Protein AF-A0AAN6XCS0-F1 (afdb_monomer_lite)

Organism: NCBI:txid2587418

Structure (mmCIF, N/CA/C/O backbone):
data_AF-A0AAN6XCS0-F1
#
_entry.id   AF-A0AAN6XCS0-F1
#
loop_
_atom_site.group_PDB
_atom_site.id
_atom_site.type_symbol
_atom_site.label_atom_id
_atom_site.label_alt_id
_atom_site.label_comp_id
_atom_site.label_asym_id
_atom_site.label_entity_id
_atom_site.label_seq_id
_atom_site.pdbx_PDB_ins_code
_atom_site.Cartn_x
_atom_site.Cartn_y
_atom_site.Cartn_z
_atom_site.occupancy
_atom_site.B_iso_or_equiv
_atom_site.auth_seq_id
_atom_site.auth_comp_id
_atom_site.auth_asym_id
_atom_site.auth_atom_id
_atom_site.pdbx_PDB_model_num
ATOM 1 N N . MET A 1 1 ? -16.161 57.748 48.009 1.00 38.81 1 MET A N 1
ATOM 2 C CA . MET A 1 1 ? -17.122 58.370 47.073 1.00 38.81 1 MET A CA 1
ATOM 3 C C . MET A 1 1 ? -16.371 58.776 45.811 1.00 38.81 1 MET A C 1
ATOM 5 O O . MET A 1 1 ? -15.297 59.343 45.944 1.00 38.81 1 MET A O 1
ATOM 9 N N . ASN A 1 2 ? -16.972 58.484 44.649 1.00 34.84 2 ASN A N 1
ATOM 10 C CA . ASN A 1 2 ? -16.526 58.698 43.257 1.00 34.84 2 ASN A CA 1
ATOM 11 C C . ASN A 1 2 ? -15.440 57.764 42.662 1.00 34.84 2 ASN A C 1
ATOM 13 O O . ASN A 1 2 ? -14.602 57.262 43.402 1.00 34.84 2 ASN A O 1
ATOM 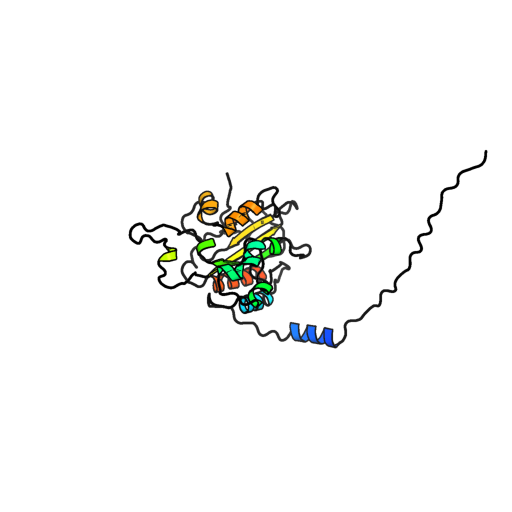17 N N . PRO A 1 3 ? -15.544 57.424 41.353 1.00 54.81 3 PRO A N 1
ATOM 18 C CA . PRO A 1 3 ? -15.859 56.048 40.959 1.00 54.81 3 PRO A CA 1
ATOM 19 C C . PRO A 1 3 ? -14.997 55.478 39.809 1.00 54.81 3 PRO A C 1
ATOM 21 O O . PRO A 1 3 ? -14.157 56.143 39.213 1.00 54.81 3 PRO A O 1
ATOM 24 N N . ASN A 1 4 ? -15.276 54.206 39.511 1.00 47.12 4 ASN A N 1
ATOM 25 C CA . ASN A 1 4 ? -14.825 53.398 38.378 1.00 47.12 4 ASN A CA 1
ATOM 26 C C . ASN A 1 4 ? -14.819 54.112 37.013 1.00 47.12 4 ASN A C 1
ATOM 28 O O . ASN A 1 4 ? -15.828 54.689 36.610 1.00 47.12 4 ASN A O 1
ATOM 32 N N . ILE A 1 5 ? -13.752 53.892 36.238 1.00 48.12 5 ILE A N 1
ATOM 33 C CA . ILE A 1 5 ? -13.739 54.031 34.774 1.00 48.12 5 ILE A CA 1
ATOM 34 C C . ILE A 1 5 ? -13.092 52.769 34.177 1.00 48.12 5 ILE A C 1
ATOM 36 O O . ILE A 1 5 ? -11.880 52.600 34.309 1.00 48.12 5 ILE A O 1
ATOM 40 N N . PRO A 1 6 ? -13.840 51.883 33.497 1.00 49.03 6 PRO A N 1
ATOM 41 C CA . PRO A 1 6 ? -13.260 50.904 32.588 1.00 49.03 6 PRO A CA 1
ATOM 42 C C . PRO A 1 6 ? -13.171 51.492 31.174 1.00 49.03 6 PRO A C 1
ATOM 44 O O . PRO A 1 6 ? -14.144 52.034 30.645 1.00 49.03 6 PRO A O 1
ATOM 47 N N . SER A 1 7 ? -12.000 51.366 30.549 1.00 50.22 7 SER A N 1
ATOM 48 C CA . SER A 1 7 ? -11.766 51.775 29.166 1.00 50.22 7 SER A CA 1
ATOM 49 C C . SER A 1 7 ? -12.498 50.850 28.186 1.00 50.22 7 SER A C 1
ATOM 51 O O . SER A 1 7 ? -12.281 49.640 28.132 1.00 50.22 7 SER A O 1
ATOM 53 N N . PHE A 1 8 ? -13.382 51.435 27.380 1.00 45.06 8 PHE A N 1
ATOM 54 C CA . PHE A 1 8 ? -13.994 50.775 26.232 1.00 45.06 8 PHE A CA 1
ATOM 55 C C . PHE A 1 8 ? -13.014 50.800 25.051 1.00 45.06 8 PHE A C 1
ATOM 57 O O . PHE A 1 8 ? -12.773 51.846 24.452 1.00 45.06 8 PHE A O 1
ATOM 64 N N . PHE A 1 9 ? -12.473 49.640 24.680 1.00 46.12 9 PHE A N 1
ATOM 65 C CA . PHE A 1 9 ? -11.840 49.446 23.375 1.00 46.12 9 PHE A CA 1
ATOM 66 C C . PHE A 1 9 ? -12.925 49.373 22.290 1.00 46.12 9 PHE A C 1
ATOM 68 O O . PHE A 1 9 ? -13.708 48.423 22.238 1.00 46.12 9 PHE A O 1
ATOM 75 N N . SER A 1 10 ? -12.962 50.355 21.387 1.00 43.75 10 SER A N 1
ATOM 76 C CA . SER A 1 10 ? -13.795 50.307 20.184 1.00 43.75 10 SER A CA 1
ATOM 77 C C . SER A 1 10 ? -13.146 49.402 19.126 1.00 43.75 10 SER A C 1
ATOM 79 O O . SER A 1 10 ? -12.267 49.835 18.379 1.00 43.75 10 SER A O 1
ATOM 81 N N . GLN A 1 11 ? -13.575 48.143 19.023 1.00 45.66 11 GLN A N 1
ATOM 82 C CA . GLN A 1 11 ? -13.297 47.326 17.837 1.00 45.66 11 GLN A CA 1
ATOM 83 C C . GLN A 1 11 ? -14.375 47.584 16.782 1.00 45.66 11 GLN A C 1
ATOM 85 O O . GLN A 1 11 ? -15.511 47.123 16.885 1.00 45.66 11 GLN A O 1
ATOM 90 N N . THR A 1 12 ? -14.016 48.338 15.745 1.00 47.84 12 THR A N 1
ATOM 91 C CA . THR A 1 12 ? -14.849 48.508 14.554 1.00 47.84 12 THR A CA 1
ATOM 92 C C . THR A 1 12 ? -14.726 47.267 13.667 1.00 47.84 12 THR A C 1
ATOM 94 O O . THR A 1 12 ? -13.743 47.059 12.960 1.00 47.84 12 THR A O 1
ATOM 97 N N . TRP A 1 13 ? -15.750 46.416 13.691 1.00 43.19 13 TRP A N 1
ATOM 98 C CA . TRP A 1 13 ? -15.888 45.296 12.762 1.00 43.19 13 TRP A CA 1
ATOM 99 C C . TRP A 1 13 ? -16.266 45.817 11.369 1.00 43.19 13 TRP A C 1
ATOM 101 O O . TRP A 1 13 ? -17.437 46.073 11.083 1.00 43.19 13 TRP A O 1
ATOM 111 N N . ARG A 1 14 ? -15.289 45.958 10.465 1.00 44.00 14 ARG A N 1
ATOM 112 C CA . ARG A 1 14 ? -15.575 46.123 9.031 1.00 44.00 14 ARG A CA 1
ATOM 113 C C . ARG A 1 14 ? -16.053 44.785 8.462 1.00 44.00 14 ARG A C 1
ATOM 115 O O . ARG A 1 14 ? -15.256 43.885 8.217 1.00 44.00 14 ARG A O 1
ATOM 122 N N . LYS A 1 15 ? -17.363 44.656 8.235 1.00 49.50 15 LYS A N 1
ATOM 123 C CA . LYS A 1 15 ? -17.951 43.564 7.445 1.00 49.50 15 LYS A CA 1
ATOM 124 C C . LYS A 1 15 ? -17.503 43.708 5.987 1.00 49.50 15 LYS A C 1
ATOM 126 O O . LYS A 1 15 ? -17.975 44.591 5.277 1.00 49.50 15 LYS A O 1
ATOM 131 N N . THR A 1 16 ? -16.606 42.843 5.525 1.00 46.84 16 THR A N 1
ATOM 132 C CA . THR A 1 16 ? -16.329 42.676 4.093 1.00 46.84 16 THR A CA 1
ATOM 133 C C . THR A 1 16 ? -17.525 41.988 3.421 1.00 46.84 16 THR A C 1
ATOM 135 O O . THR A 1 16 ? -17.966 40.935 3.891 1.00 46.84 16 THR A O 1
ATOM 138 N N . PRO A 1 17 ? -18.080 42.537 2.326 1.00 51.19 17 PRO A N 1
ATOM 139 C CA . PRO A 1 17 ? -19.187 41.903 1.624 1.00 51.19 17 PRO A CA 1
ATOM 140 C C . PRO A 1 17 ? -18.692 40.632 0.923 1.00 51.19 17 PRO A C 1
ATOM 142 O O . PRO A 1 17 ? -17.833 40.681 0.040 1.00 51.19 17 PRO A O 1
ATOM 145 N N . ARG A 1 18 ? -19.241 39.474 1.312 1.00 46.56 18 ARG A N 1
ATOM 146 C CA . ARG A 1 18 ? -19.032 38.206 0.601 1.00 46.56 18 ARG A CA 1
ATOM 147 C C . ARG A 1 18 ? -19.687 38.310 -0.778 1.00 46.56 18 ARG A C 1
ATOM 149 O O . ARG A 1 18 ? -20.905 38.207 -0.900 1.00 46.56 18 ARG A O 1
ATOM 156 N N . LYS A 1 19 ? -18.882 38.516 -1.822 1.00 51.31 19 LYS A N 1
ATOM 157 C CA . LYS A 1 19 ? -19.330 38.371 -3.212 1.00 51.31 19 LYS A CA 1
ATOM 158 C C . LYS A 1 19 ? -19.663 36.897 -3.460 1.00 51.31 19 LYS A C 1
ATOM 160 O O . LYS A 1 19 ? -18.766 36.062 -3.535 1.00 51.31 19 LYS A O 1
ATOM 165 N N . ASN A 1 20 ? -20.953 36.589 -3.587 1.00 51.97 20 ASN A N 1
ATOM 166 C CA . ASN A 1 20 ? -21.445 35.307 -4.089 1.00 51.97 20 ASN A CA 1
ATOM 167 C C . ASN A 1 20 ? -21.075 35.174 -5.574 1.00 51.97 20 ASN A C 1
ATOM 169 O O . ASN A 1 20 ? -21.863 35.509 -6.457 1.00 51.97 20 ASN A O 1
ATOM 173 N N . LEU A 1 21 ? -19.857 34.712 -5.855 1.00 56.53 21 LEU A N 1
ATOM 174 C CA . LEU A 1 21 ? -19.437 34.352 -7.205 1.00 56.53 21 LEU A CA 1
ATOM 175 C C . LEU A 1 21 ? -20.095 33.019 -7.568 1.00 56.53 21 LEU A C 1
ATOM 177 O O . LEU A 1 21 ? -19.647 31.952 -7.147 1.00 56.53 21 LEU A O 1
ATOM 181 N N . ARG A 1 22 ? -21.188 33.083 -8.336 1.00 59.88 22 ARG A N 1
ATOM 182 C CA . ARG A 1 22 ? -21.724 31.896 -9.006 1.00 59.88 22 ARG A CA 1
ATOM 183 C C . ARG A 1 22 ? -20.653 31.389 -9.985 1.00 59.88 22 ARG A C 1
ATOM 185 O O . ARG A 1 22 ? -20.113 32.204 -10.736 1.00 59.88 22 ARG A O 1
ATOM 192 N N . PRO A 1 23 ? -20.311 30.090 -9.976 1.00 65.12 23 PRO A N 1
ATOM 193 C CA . PRO A 1 23 ? -19.351 29.546 -10.926 1.00 65.12 23 PRO A CA 1
ATOM 194 C C . PRO A 1 23 ? -19.853 29.787 -12.352 1.00 65.12 23 PRO A C 1
ATOM 196 O O . PRO A 1 23 ? -21.043 29.642 -12.630 1.00 65.12 23 PRO A O 1
ATOM 199 N N . SER A 1 24 ? -18.949 30.190 -13.245 1.00 82.56 24 SER A N 1
ATOM 200 C CA . SER A 1 24 ? -19.294 30.452 -14.640 1.00 82.56 24 SER A CA 1
ATOM 201 C C . SER A 1 24 ? -19.823 29.184 -15.321 1.00 82.56 24 SER A C 1
ATOM 203 O O . SER A 1 24 ? -19.451 28.062 -14.965 1.00 82.56 24 SER A O 1
ATOM 205 N N . TRP A 1 25 ? -20.666 29.359 -16.339 1.00 68.81 25 TRP A N 1
ATOM 206 C CA . TRP A 1 25 ? -21.175 28.258 -17.163 1.00 68.81 25 TRP A CA 1
ATOM 207 C C . TRP A 1 25 ? -20.055 27.407 -17.780 1.00 68.81 25 TRP A C 1
ATOM 209 O O . TRP A 1 25 ? -20.192 26.192 -17.857 1.00 68.81 25 TRP A O 1
ATOM 219 N N . LEU A 1 26 ? -18.911 28.015 -18.111 1.00 62.06 26 LEU A N 1
ATOM 220 C CA . LEU A 1 26 ? -17.694 27.316 -18.545 1.00 62.06 26 LEU A CA 1
ATOM 221 C C . LEU A 1 26 ? -17.134 26.379 -17.465 1.00 62.06 26 LEU A C 1
ATOM 223 O O . LEU A 1 26 ? -16.734 25.260 -17.772 1.00 62.06 26 LEU A O 1
ATOM 227 N N . THR A 1 27 ? -17.152 26.781 -16.193 1.00 70.50 27 THR A N 1
ATOM 228 C CA . THR A 1 27 ? -16.738 25.920 -15.072 1.00 70.50 27 THR A CA 1
ATOM 229 C C . THR A 1 27 ? -17.709 24.757 -14.863 1.00 70.50 27 THR A C 1
ATOM 231 O O . THR A 1 27 ? -17.279 23.647 -14.546 1.00 70.50 27 THR A O 1
ATOM 234 N N . ILE A 1 28 ? -19.010 24.986 -15.063 1.00 68.00 28 ILE A N 1
ATOM 235 C CA . ILE A 1 28 ? -20.041 23.943 -14.964 1.00 68.00 28 ILE A CA 1
ATOM 236 C C . ILE A 1 28 ? -19.908 22.946 -16.123 1.00 68.00 28 ILE A C 1
ATOM 238 O O . ILE A 1 28 ? -19.852 21.743 -15.880 1.00 68.00 28 ILE A O 1
ATOM 242 N N . LEU A 1 29 ? -19.767 23.429 -17.360 1.00 56.50 29 LEU A N 1
ATOM 243 C CA . LEU A 1 29 ? -19.579 22.591 -18.546 1.00 56.50 29 LEU A CA 1
ATOM 244 C C . LEU A 1 29 ? -18.265 21.808 -18.492 1.00 56.50 29 LEU A C 1
ATOM 246 O O . LEU A 1 29 ? -18.281 20.605 -18.727 1.00 56.50 29 LEU A O 1
ATOM 250 N N . ASN A 1 30 ? -17.158 22.424 -18.066 1.00 56.97 30 ASN A N 1
ATOM 251 C CA . ASN A 1 30 ? -15.903 21.702 -17.842 1.00 56.97 30 ASN A CA 1
ATOM 252 C C . ASN A 1 30 ? -16.047 20.624 -16.764 1.00 56.97 30 ASN A C 1
ATOM 254 O O . ASN A 1 30 ? -15.421 19.575 -16.875 1.00 56.97 30 ASN A O 1
ATOM 258 N N . ARG A 1 31 ? -16.880 20.828 -15.737 1.00 57.75 31 ARG A N 1
ATOM 259 C CA . ARG A 1 31 ? -17.201 19.775 -14.761 1.00 57.75 31 ARG A CA 1
ATOM 260 C C . ARG A 1 31 ? -18.012 18.642 -15.384 1.00 57.75 31 ARG A C 1
ATOM 262 O O . ARG A 1 31 ? -17.702 17.487 -15.125 1.00 57.75 31 ARG A O 1
ATOM 269 N N . ILE A 1 32 ? -19.020 18.961 -16.194 1.00 55.94 32 ILE A N 1
ATOM 270 C CA . ILE A 1 32 ? -19.906 17.974 -16.828 1.00 55.94 32 ILE A CA 1
ATOM 271 C C . ILE A 1 32 ? -19.141 17.143 -17.866 1.00 55.94 32 ILE A C 1
ATOM 273 O O . ILE A 1 32 ? -19.201 15.918 -17.829 1.00 55.94 32 ILE A O 1
ATOM 277 N N . VAL A 1 33 ? -18.349 17.781 -18.730 1.00 53.69 33 VAL A N 1
ATOM 278 C CA . VAL A 1 33 ? -17.529 17.096 -19.742 1.00 53.69 33 VAL A CA 1
ATOM 279 C C . VAL A 1 33 ? -16.439 16.243 -19.081 1.00 53.69 33 VAL A C 1
ATOM 281 O O . VAL A 1 33 ? -16.270 15.081 -19.446 1.00 53.69 33 VAL A O 1
ATOM 284 N N . ASN A 1 34 ? -15.779 16.745 -18.026 1.00 53.19 34 ASN A N 1
ATOM 285 C CA . ASN A 1 34 ? -14.823 15.945 -17.246 1.00 53.19 34 ASN A CA 1
ATOM 286 C C . ASN A 1 34 ? -15.466 14.801 -16.448 1.00 53.19 34 ASN A C 1
ATOM 288 O O . ASN A 1 34 ? -14.737 13.906 -16.013 1.00 53.19 34 ASN A O 1
ATOM 292 N N . ASN A 1 35 ? -16.780 14.834 -16.219 1.00 52.66 35 ASN A N 1
ATOM 293 C CA . ASN A 1 35 ? -17.499 13.777 -15.513 1.00 52.66 35 ASN A CA 1
ATOM 294 C C . ASN A 1 35 ? -18.088 12.726 -16.468 1.00 52.66 35 ASN A C 1
ATOM 296 O O . ASN A 1 35 ? -18.169 11.570 -16.069 1.00 52.66 35 ASN A O 1
ATOM 300 N N . ASN A 1 36 ? -18.435 13.090 -17.711 1.00 44.06 36 ASN A N 1
ATOM 301 C CA . ASN A 1 36 ? -19.196 12.218 -18.620 1.00 44.06 36 ASN A CA 1
ATOM 302 C C . ASN A 1 36 ? -18.414 11.678 -19.834 1.00 44.06 36 ASN A C 1
ATOM 304 O O . ASN A 1 36 ? -18.913 10.790 -20.515 1.00 44.06 36 ASN A O 1
ATOM 308 N N . CYS A 1 37 ? -17.199 12.160 -20.116 1.00 42.72 37 CYS A N 1
ATOM 309 C CA . CYS A 1 37 ? -16.360 11.663 -21.221 1.00 42.72 37 CYS A CA 1
ATOM 310 C C . CYS A 1 37 ? -14.940 11.330 -20.750 1.00 42.72 37 CYS A C 1
ATOM 312 O O . CYS A 1 37 ? -13.948 11.767 -21.332 1.00 42.72 37 CYS A O 1
ATOM 314 N N . ARG A 1 38 ? -14.817 10.563 -19.663 1.00 52.44 38 ARG A N 1
ATOM 315 C CA . ARG A 1 38 ? -13.526 9.979 -19.290 1.00 52.44 38 ARG A CA 1
ATOM 316 C C . ARG A 1 38 ? -13.388 8.636 -19.975 1.00 52.44 38 ARG A C 1
ATOM 318 O O . ARG A 1 38 ? -13.989 7.660 -19.542 1.00 52.44 38 ARG A O 1
ATOM 325 N N . LEU A 1 39 ? -12.577 8.609 -21.029 1.00 57.22 39 LEU A N 1
ATOM 326 C CA . LEU A 1 39 ? -11.987 7.378 -21.538 1.00 57.22 39 LEU A CA 1
ATOM 327 C C . LEU A 1 39 ? -11.454 6.589 -20.335 1.00 57.22 39 LEU A C 1
ATOM 329 O O . LEU A 1 39 ? -10.615 7.098 -19.585 1.00 57.22 39 LEU A O 1
ATOM 333 N N . LEU A 1 40 ? -12.001 5.393 -20.105 1.00 68.75 40 LEU A N 1
ATOM 334 C CA . LEU A 1 40 ? -11.439 4.455 -19.142 1.00 68.75 40 LEU A CA 1
ATOM 335 C C . LEU A 1 40 ? -10.015 4.182 -19.613 1.00 68.75 40 LEU A C 1
ATOM 337 O O . LEU A 1 40 ? -9.812 3.581 -20.666 1.00 68.75 40 LEU A O 1
ATOM 341 N N . LEU A 1 41 ? -9.034 4.708 -18.879 1.00 81.69 41 LEU A N 1
ATOM 342 C CA . LEU A 1 41 ? -7.644 4.403 -19.172 1.00 81.69 41 LEU A CA 1
ATOM 343 C C . LEU A 1 41 ? -7.467 2.890 -19.017 1.00 81.69 41 LEU A C 1
ATOM 345 O O . LEU A 1 41 ? -7.953 2.339 -18.023 1.00 81.69 41 LEU A O 1
ATOM 349 N N . PRO A 1 42 ? -6.815 2.216 -19.977 1.00 86.31 42 PRO A N 1
ATOM 350 C CA . PRO A 1 42 ? -6.552 0.794 -19.847 1.00 86.31 42 PRO A CA 1
ATOM 351 C C . PRO A 1 42 ? -5.720 0.545 -18.588 1.00 86.31 42 PRO A C 1
ATOM 353 O O . PRO A 1 42 ? -4.876 1.365 -18.218 1.00 86.31 42 PRO A O 1
ATOM 356 N N . LEU A 1 43 ? -5.974 -0.587 -17.933 1.00 87.88 43 LEU A N 1
ATOM 357 C CA . LEU A 1 43 ? -5.183 -1.046 -16.799 1.00 87.88 43 LEU A CA 1
ATOM 358 C C . LEU A 1 43 ? -3.715 -1.202 -17.240 1.00 87.88 43 LEU A C 1
ATOM 360 O O . LEU A 1 43 ? -3.460 -1.942 -18.191 1.00 87.88 43 LEU A O 1
ATOM 364 N N . PRO A 1 44 ? -2.752 -0.548 -16.571 1.00 87.31 44 PRO A N 1
ATOM 365 C CA . PRO A 1 44 ? -1.334 -0.820 -16.763 1.00 87.31 44 PRO A CA 1
ATOM 366 C C . PRO A 1 44 ? -1.001 -2.300 -16.569 1.00 87.31 44 PRO A C 1
ATOM 368 O O . PRO A 1 44 ? -1.282 -2.861 -15.511 1.00 87.31 44 PRO A O 1
ATOM 371 N N . THR A 1 45 ? -0.389 -2.918 -17.580 1.00 83.12 45 THR A N 1
ATOM 372 C CA . THR A 1 45 ? -0.057 -4.353 -17.573 1.00 83.12 45 THR A CA 1
ATOM 373 C C . THR A 1 45 ? 1.435 -4.655 -17.474 1.00 83.12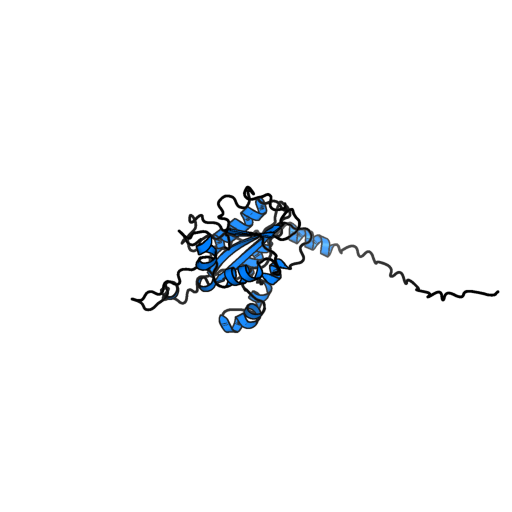 45 THR A C 1
ATOM 375 O O . THR A 1 45 ? 1.804 -5.810 -17.289 1.00 83.12 45 THR A O 1
ATOM 378 N N . THR A 1 46 ? 2.299 -3.644 -17.603 1.00 78.31 46 THR A N 1
ATOM 379 C CA . THR A 1 46 ? 3.758 -3.815 -17.645 1.00 78.31 46 THR A CA 1
ATOM 380 C C . THR A 1 46 ? 4.449 -3.114 -16.472 1.00 78.31 46 THR A C 1
ATOM 382 O O . THR A 1 46 ? 4.097 -1.968 -16.167 1.00 78.31 46 THR A O 1
ATOM 385 N N . PRO A 1 47 ? 5.463 -3.733 -15.835 1.00 67.31 47 PRO A N 1
ATOM 386 C CA . PRO A 1 47 ? 6.245 -3.099 -14.768 1.00 67.31 47 PRO A CA 1
ATOM 387 C C . PRO A 1 47 ? 7.027 -1.863 -15.246 1.00 67.31 47 PRO A C 1
ATOM 389 O O . PRO A 1 47 ? 7.422 -1.035 -14.429 1.00 67.31 47 PRO A O 1
ATOM 392 N N . PHE A 1 48 ? 7.200 -1.693 -16.561 1.00 73.62 48 PHE A N 1
ATOM 393 C CA . PHE A 1 48 ? 7.846 -0.528 -17.172 1.00 73.62 48 PHE A CA 1
ATOM 394 C C . PHE A 1 48 ? 6.879 0.635 -17.447 1.00 73.62 48 PHE A C 1
ATOM 396 O O . PHE A 1 48 ? 7.252 1.612 -18.096 1.00 73.62 48 PHE A O 1
ATOM 403 N N . THR A 1 49 ? 5.628 0.547 -16.981 1.00 82.50 49 THR A N 1
ATOM 404 C CA . THR A 1 49 ? 4.652 1.629 -17.160 1.00 82.50 49 THR A CA 1
ATOM 405 C C . THR A 1 49 ? 5.159 2.913 -16.485 1.00 82.50 49 THR A C 1
ATOM 407 O O . THR A 1 49 ? 5.456 2.889 -15.288 1.00 82.50 49 THR A O 1
ATOM 410 N N . PRO A 1 50 ? 5.191 4.063 -17.189 1.00 84.19 50 PRO A N 1
ATOM 411 C CA . PRO A 1 50 ? 5.569 5.338 -16.583 1.00 84.19 50 PRO A CA 1
ATOM 412 C C . PRO A 1 50 ? 4.669 5.709 -15.397 1.00 84.19 50 PRO A C 1
ATOM 414 O O . PRO A 1 50 ? 3.443 5.558 -15.466 1.00 84.19 50 PRO A O 1
ATOM 417 N N . PHE A 1 51 ? 5.235 6.284 -14.330 1.00 85.88 51 PHE A N 1
ATOM 418 C CA . PHE A 1 51 ? 4.457 6.661 -13.140 1.00 85.88 51 PHE A CA 1
ATOM 419 C C . PHE A 1 51 ? 3.327 7.640 -13.449 1.00 85.88 51 PHE A C 1
ATOM 421 O O . PHE A 1 51 ? 2.280 7.592 -12.805 1.00 85.88 51 PHE A O 1
ATOM 428 N N . SER A 1 52 ? 3.498 8.502 -14.452 1.00 86.69 52 SER A N 1
ATOM 429 C CA . SER A 1 52 ? 2.456 9.425 -14.900 1.00 86.69 52 SER A CA 1
ATOM 430 C C . SER A 1 52 ? 1.201 8.702 -15.398 1.00 86.69 52 SER A C 1
ATOM 432 O O . SER A 1 52 ? 0.090 9.126 -15.071 1.00 86.69 52 SER A O 1
ATOM 434 N N . GLN A 1 53 ? 1.360 7.581 -16.108 1.00 88.56 53 GLN A N 1
ATOM 435 C CA . GLN A 1 53 ? 0.247 6.755 -16.578 1.00 88.56 53 GLN A CA 1
ATOM 436 C C . GLN A 1 53 ? -0.407 5.995 -15.422 1.00 88.56 53 GLN A C 1
ATOM 438 O O . GLN A 1 53 ? -1.633 5.984 -15.315 1.00 88.56 53 GLN A O 1
ATOM 443 N N . ILE A 1 54 ? 0.392 5.444 -14.500 1.00 91.00 54 ILE A N 1
ATOM 444 C CA . ILE A 1 54 ? -0.135 4.774 -13.302 1.00 91.00 54 ILE A CA 1
ATOM 445 C C . ILE A 1 54 ? -0.932 5.771 -12.447 1.00 91.00 54 ILE A C 1
ATOM 447 O O . ILE A 1 54 ? -2.060 5.491 -12.052 1.00 91.00 54 ILE A O 1
ATOM 451 N N . ALA A 1 55 ? -0.403 6.972 -12.202 1.00 91.88 55 ALA A N 1
ATOM 452 C CA . ALA A 1 55 ? -1.106 8.012 -11.454 1.00 91.88 55 ALA A CA 1
ATOM 453 C C . ALA A 1 55 ? -2.366 8.505 -12.177 1.00 91.88 55 ALA A C 1
ATOM 455 O O . ALA A 1 55 ? -3.374 8.803 -11.533 1.00 91.88 55 ALA A O 1
ATOM 456 N N . ALA A 1 56 ? -2.339 8.594 -13.511 1.00 91.31 56 ALA A N 1
ATOM 457 C CA . ALA A 1 56 ? -3.529 8.903 -14.294 1.00 91.31 56 ALA A CA 1
ATOM 458 C C . ALA A 1 56 ? -4.614 7.833 -14.093 1.00 91.31 56 ALA A C 1
ATOM 460 O O . ALA A 1 56 ? -5.760 8.199 -13.827 1.00 91.31 56 ALA A O 1
ATOM 461 N N . PHE A 1 57 ? -4.243 6.549 -14.114 1.00 93.44 57 PHE A N 1
ATOM 462 C CA . PHE A 1 57 ? -5.139 5.434 -13.803 1.00 93.44 57 PHE A CA 1
ATOM 463 C C . PHE A 1 57 ? -5.653 5.486 -12.354 1.00 93.44 57 PHE A C 1
ATOM 465 O O . PHE A 1 57 ? -6.854 5.438 -12.129 1.00 93.44 57 PHE A O 1
ATOM 472 N N . LEU A 1 58 ? -4.802 5.710 -11.347 1.00 93.56 58 LEU A N 1
ATOM 473 C CA . LEU A 1 58 ? -5.253 5.839 -9.949 1.00 93.56 58 LEU A CA 1
ATOM 474 C C . LEU A 1 58 ? -6.313 6.942 -9.769 1.00 93.56 58 LEU A C 1
ATOM 476 O O . LEU A 1 58 ? -7.224 6.815 -8.952 1.00 93.56 58 LEU A O 1
ATOM 480 N N . ARG A 1 59 ? -6.245 8.020 -10.562 1.00 93.44 59 ARG A N 1
ATOM 481 C CA . ARG A 1 59 ? -7.246 9.102 -10.563 1.00 93.44 59 ARG A CA 1
ATOM 482 C C . ARG A 1 59 ? -8.555 8.736 -11.261 1.00 93.44 59 ARG A C 1
ATOM 484 O O . ARG A 1 59 ? -9.503 9.526 -11.149 1.00 93.44 59 ARG A O 1
ATOM 491 N N . THR A 1 60 ? -8.637 7.624 -11.991 1.00 92.62 60 THR A N 1
ATOM 492 C CA . THR A 1 60 ? -9.900 7.097 -12.538 1.00 92.62 60 THR A CA 1
ATOM 493 C C . THR A 1 60 ? -10.632 6.229 -11.520 1.00 92.62 60 THR A C 1
ATOM 495 O O . THR A 1 60 ? -11.859 6.198 -11.558 1.00 92.62 60 THR A O 1
ATOM 498 N N . ILE A 1 61 ? -9.920 5.629 -10.557 1.00 92.94 61 ILE A N 1
ATOM 499 C CA . ILE A 1 61 ? -10.527 4.830 -9.489 1.00 92.94 61 ILE A CA 1
ATOM 500 C C . ILE A 1 61 ? -11.469 5.719 -8.663 1.00 92.94 61 ILE A C 1
ATOM 502 O O . ILE A 1 61 ? -11.096 6.777 -8.138 1.00 92.94 61 ILE A O 1
ATOM 506 N N . ARG A 1 62 ? -12.738 5.311 -8.586 1.00 88.69 62 ARG A N 1
ATOM 507 C CA . ARG A 1 62 ? -13.792 5.996 -7.832 1.00 88.69 62 ARG A CA 1
ATOM 508 C C . ARG A 1 62 ? -14.290 5.070 -6.726 1.00 88.69 62 ARG A C 1
ATOM 510 O O . ARG A 1 62 ? -14.942 4.077 -7.039 1.00 88.69 62 ARG A O 1
ATOM 517 N N . PRO A 1 63 ? -13.982 5.369 -5.456 1.00 87.56 63 PRO A N 1
ATOM 518 C CA . PRO A 1 63 ? -14.482 4.572 -4.351 1.00 87.56 63 PRO A CA 1
ATOM 519 C C . PRO A 1 63 ? -16.001 4.722 -4.235 1.00 87.56 63 PRO A C 1
ATOM 521 O O . PRO A 1 63 ? -16.509 5.843 -4.224 1.00 87.56 63 PRO A O 1
ATOM 524 N N . GLN A 1 64 ? -16.717 3.601 -4.143 1.00 88.00 64 GLN A N 1
ATOM 525 C CA . GLN A 1 64 ? -18.180 3.590 -4.028 1.00 88.00 64 GLN A CA 1
ATOM 526 C C . GLN A 1 64 ? -18.638 3.977 -2.618 1.00 88.00 64 GLN A C 1
ATOM 528 O O . GLN A 1 64 ? -19.602 4.720 -2.460 1.00 88.00 64 GLN A O 1
ATOM 533 N N . ASN A 1 65 ? -17.894 3.554 -1.594 1.00 89.19 65 ASN A N 1
ATOM 534 C CA . ASN A 1 65 ? -18.291 3.709 -0.193 1.00 89.19 65 ASN A CA 1
ATOM 535 C C . ASN A 1 65 ? -17.447 4.751 0.540 1.00 89.19 65 ASN A C 1
ATOM 537 O O . ASN A 1 65 ? -17.056 4.557 1.687 1.00 89.19 65 ASN A O 1
ATOM 541 N N . ASN A 1 66 ? -17.148 5.861 -0.134 1.00 88.69 66 ASN A N 1
ATOM 542 C CA . ASN A 1 66 ? -16.558 7.045 0.484 1.00 88.69 66 ASN A CA 1
ATOM 543 C C . ASN A 1 66 ? -15.130 6.879 1.050 1.00 88.69 66 ASN A C 1
ATOM 545 O O . ASN A 1 66 ? -14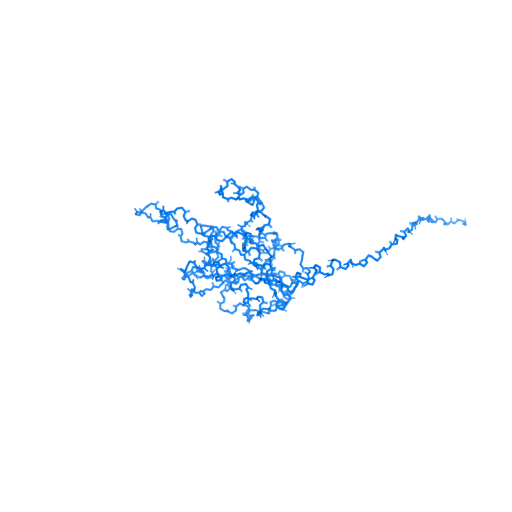.644 7.836 1.638 1.00 88.69 66 ASN A O 1
ATOM 549 N N . ILE A 1 67 ? -14.424 5.762 0.848 1.00 94.69 67 ILE A N 1
ATOM 550 C CA . ILE A 1 67 ? -13.013 5.624 1.259 1.00 94.69 67 ILE A CA 1
ATOM 551 C C . ILE A 1 67 ? -12.102 6.608 0.502 1.00 94.69 67 ILE A C 1
ATOM 553 O O . ILE A 1 67 ? -12.464 7.131 -0.555 1.00 94.69 67 ILE A O 1
ATOM 557 N N . TYR A 1 68 ? -10.897 6.866 1.006 1.00 95.69 68 TYR A N 1
ATOM 558 C CA . TYR A 1 68 ? -9.902 7.679 0.305 1.00 95.69 68 TYR A CA 1
ATOM 559 C C . TYR A 1 68 ? -8.924 6.802 -0.482 1.00 95.69 68 TYR A C 1
ATOM 561 O O . TYR A 1 68 ? -8.149 6.055 0.110 1.00 95.69 68 TYR A O 1
ATOM 569 N N . ILE A 1 69 ? -8.902 6.952 -1.807 1.00 95.38 69 ILE A N 1
ATOM 570 C CA . ILE A 1 69 ? -7.860 6.390 -2.674 1.00 95.38 69 ILE A CA 1
ATOM 571 C C . ILE A 1 69 ? -6.838 7.485 -2.988 1.00 95.38 69 ILE A C 1
ATOM 573 O O . ILE A 1 69 ? -7.189 8.541 -3.520 1.00 95.38 69 ILE A O 1
ATOM 577 N N . HIS A 1 70 ? -5.570 7.248 -2.660 1.00 95.12 70 HIS A N 1
ATOM 578 C CA . HIS A 1 70 ? -4.507 8.204 -2.929 1.00 95.12 70 HIS A CA 1
ATOM 579 C C . HIS A 1 70 ? -4.199 8.273 -4.438 1.00 95.12 70 HIS A C 1
ATOM 581 O O . HIS A 1 70 ? -3.948 7.241 -5.057 1.00 95.12 70 HIS A O 1
ATOM 587 N N . PRO A 1 71 ? -4.182 9.471 -5.056 1.00 94.19 71 PRO A N 1
ATOM 588 C CA . PRO A 1 71 ? -4.034 9.617 -6.507 1.00 94.19 71 PRO A CA 1
ATOM 589 C C . PRO A 1 71 ? -2.573 9.597 -6.994 1.00 94.19 71 PRO A C 1
ATOM 591 O O . PRO A 1 71 ? -2.311 9.943 -8.147 1.00 94.19 71 PRO A O 1
ATOM 594 N N . ARG A 1 72 ? -1.620 9.301 -6.107 1.00 92.62 72 ARG A N 1
ATOM 595 C CA . ARG A 1 72 ? -0.173 9.295 -6.359 1.00 92.62 72 ARG A CA 1
ATOM 596 C C . ARG A 1 72 ? 0.417 7.978 -5.873 1.00 92.62 72 ARG A C 1
ATOM 598 O O . ARG A 1 72 ? -0.120 7.369 -4.951 1.00 92.62 72 ARG A O 1
ATOM 605 N N . LEU A 1 73 ? 1.517 7.556 -6.481 1.00 90.69 73 LEU A N 1
ATOM 606 C CA . LEU A 1 73 ? 2.213 6.338 -6.074 1.00 90.69 73 LEU A CA 1
ATOM 607 C C . LEU A 1 73 ? 3.100 6.627 -4.865 1.00 90.69 73 LEU A C 1
ATOM 609 O O . LEU A 1 73 ? 3.801 7.635 -4.860 1.00 90.69 73 LEU A O 1
ATOM 613 N N . LEU A 1 74 ? 3.141 5.750 -3.867 1.00 87.94 74 LEU A N 1
ATOM 614 C CA . LEU A 1 74 ? 4.08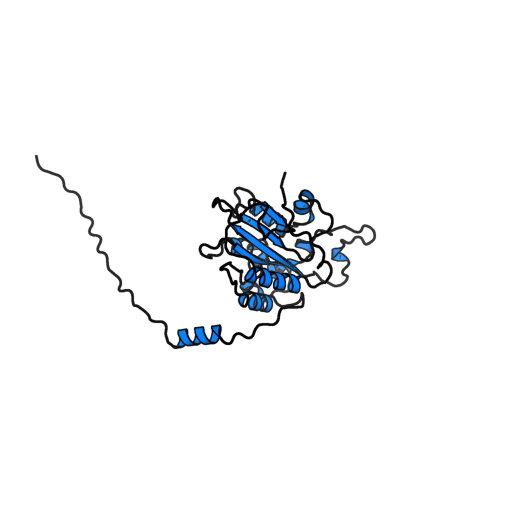7 5.884 -2.758 1.00 87.94 74 LEU A CA 1
ATOM 615 C C . LEU A 1 74 ? 5.412 5.243 -3.144 1.00 87.94 74 LEU A C 1
ATOM 617 O O . LEU A 1 74 ? 5.561 4.031 -3.029 1.00 87.94 74 LEU A O 1
ATOM 621 N N . ALA A 1 75 ? 6.346 6.066 -3.617 1.00 80.00 75 ALA A N 1
ATOM 622 C CA . ALA A 1 75 ? 7.621 5.610 -4.167 1.00 80.00 75 ALA A CA 1
ATOM 623 C C . ALA A 1 75 ? 8.794 5.703 -3.176 1.00 80.00 75 ALA A C 1
ATOM 625 O O . ALA A 1 75 ? 9.827 5.055 -3.346 1.00 80.00 75 ALA A O 1
ATOM 626 N N . PHE A 1 76 ? 8.655 6.541 -2.141 1.00 69.62 76 PHE A N 1
ATOM 627 C CA . PHE A 1 76 ? 9.782 6.964 -1.310 1.00 69.62 76 PHE A CA 1
ATOM 628 C C . PHE A 1 76 ? 9.488 6.864 0.184 1.00 69.62 76 PHE A C 1
ATOM 630 O O . PHE A 1 76 ? 8.399 7.190 0.662 1.00 69.62 76 PHE A O 1
ATOM 637 N N . GLY A 1 77 ? 10.516 6.495 0.947 1.00 63.25 77 GLY A N 1
ATOM 638 C CA . GLY A 1 77 ? 10.441 6.398 2.410 1.00 63.25 77 GLY A CA 1
ATOM 639 C C . GLY A 1 77 ? 10.545 7.720 3.139 1.00 63.25 77 GLY A C 1
ATOM 640 O O . GLY A 1 77 ? 10.084 7.840 4.271 1.00 63.25 77 GLY A O 1
ATOM 641 N N . SER A 1 78 ? 11.168 8.714 2.512 1.00 65.06 78 SER A N 1
ATOM 642 C CA . SER A 1 78 ? 11.359 10.036 3.093 1.00 65.06 78 SER A CA 1
ATOM 643 C C . SER A 1 78 ? 11.358 11.111 2.014 1.00 65.06 78 SER A C 1
ATOM 645 O O . SER A 1 78 ? 11.576 10.837 0.831 1.00 65.06 78 SER A O 1
ATOM 647 N N . ALA A 1 79 ? 11.108 12.350 2.440 1.00 71.81 79 ALA A N 1
ATOM 648 C CA . ALA A 1 79 ? 11.226 13.516 1.572 1.00 71.81 79 ALA A CA 1
ATOM 649 C C . ALA A 1 79 ? 12.669 13.700 1.082 1.00 71.81 79 ALA A C 1
ATOM 651 O O . ALA A 1 79 ? 12.868 14.049 -0.068 1.00 71.81 79 ALA A O 1
ATOM 652 N N . GLU A 1 80 ? 13.660 13.391 1.918 1.00 71.75 80 GLU A N 1
ATOM 653 C CA . GLU A 1 80 ? 15.080 13.430 1.557 1.00 71.75 80 GLU A CA 1
ATOM 654 C C . GLU A 1 80 ? 15.416 12.466 0.408 1.00 71.75 80 GLU A C 1
ATOM 656 O O . GLU A 1 80 ? 15.984 12.889 -0.595 1.00 71.75 80 GLU A O 1
ATOM 661 N N . ILE A 1 81 ? 14.988 11.196 0.500 1.00 66.38 81 ILE A N 1
ATOM 662 C CA . ILE A 1 81 ? 15.189 10.208 -0.575 1.00 66.38 81 ILE A CA 1
ATOM 663 C C . ILE A 1 81 ? 14.514 10.681 -1.864 1.00 66.38 81 ILE A C 1
ATOM 665 O O . ILE A 1 81 ? 15.082 10.542 -2.942 1.00 66.38 81 ILE A O 1
ATOM 669 N N . ARG A 1 82 ? 13.317 11.268 -1.757 1.00 71.56 82 ARG A N 1
ATOM 670 C CA . ARG A 1 82 ? 12.604 11.840 -2.903 1.00 71.56 82 ARG A CA 1
ATOM 671 C C . ARG A 1 82 ? 13.366 13.012 -3.531 1.00 71.56 82 ARG A C 1
ATOM 673 O O . ARG A 1 82 ? 13.475 13.059 -4.751 1.00 71.56 82 ARG A O 1
ATOM 680 N N . SER A 1 83 ? 13.889 13.933 -2.723 1.00 68.94 83 SER A N 1
ATOM 681 C CA . SER A 1 83 ? 14.634 15.109 -3.195 1.00 68.94 83 SER A CA 1
ATOM 682 C C . SER A 1 83 ? 15.940 14.732 -3.901 1.00 68.94 83 SER A C 1
ATOM 684 O O . SER A 1 83 ? 16.285 15.353 -4.902 1.00 68.94 83 SER A O 1
ATOM 686 N N . ASN A 1 84 ? 16.622 13.685 -3.428 1.00 63.31 84 ASN A N 1
ATOM 687 C CA . ASN A 1 84 ? 17.911 13.233 -3.970 1.00 63.31 84 ASN A CA 1
ATOM 688 C C . ASN A 1 84 ? 17.765 12.138 -5.044 1.00 63.31 84 ASN A C 1
ATOM 690 O O . ASN A 1 84 ? 18.748 11.630 -5.578 1.00 63.31 84 ASN A O 1
ATOM 694 N N . TRP A 1 85 ? 16.534 11.758 -5.396 1.00 63.31 85 TRP A N 1
ATOM 695 C CA . TRP A 1 85 ? 16.258 10.585 -6.227 1.00 63.31 85 TRP A CA 1
ATOM 696 C C . TRP A 1 85 ? 16.890 10.628 -7.626 1.00 63.31 85 TRP A C 1
ATOM 698 O O . TRP A 1 85 ? 17.281 9.590 -8.172 1.00 63.31 85 TRP A O 1
ATOM 708 N N . LYS A 1 86 ? 17.017 11.832 -8.203 1.00 59.66 86 LYS A N 1
ATOM 709 C CA . LYS A 1 86 ? 17.644 12.040 -9.518 1.00 59.66 86 LYS A CA 1
ATOM 710 C C . LYS A 1 86 ? 19.082 11.515 -9.544 1.00 59.66 86 LYS A C 1
ATOM 712 O O . LYS A 1 86 ? 19.492 10.925 -10.538 1.00 59.66 86 LYS A O 1
ATOM 717 N N . GLU A 1 87 ? 19.807 11.673 -8.440 1.00 57.41 87 GLU A N 1
ATOM 718 C CA . GLU A 1 87 ? 21.196 11.229 -8.295 1.00 57.41 87 GLU A CA 1
ATOM 719 C C . GLU A 1 87 ? 21.306 9.702 -8.149 1.00 57.41 87 GLU A C 1
ATOM 721 O O . GLU A 1 87 ? 22.313 9.115 -8.525 1.00 57.41 87 GLU A O 1
ATOM 726 N N . TRP A 1 88 ? 20.262 9.039 -7.639 1.00 49.03 88 TRP A N 1
ATOM 727 C CA . TRP A 1 88 ? 20.306 7.616 -7.273 1.00 49.03 88 TRP A CA 1
ATOM 728 C C . TRP A 1 88 ? 19.916 6.684 -8.418 1.00 49.03 88 TRP A C 1
ATOM 730 O O . TRP A 1 88 ? 20.339 5.526 -8.477 1.00 49.03 88 TRP A O 1
ATOM 740 N N . THR A 1 89 ? 19.058 7.167 -9.313 1.00 51.84 89 THR A N 1
ATOM 741 C CA . THR A 1 89 ? 18.523 6.341 -10.395 1.00 51.84 89 THR A CA 1
ATOM 742 C C . THR A 1 89 ? 19.066 6.734 -11.752 1.00 51.84 89 THR A C 1
ATOM 744 O O . THR A 1 89 ? 19.199 5.858 -12.590 1.00 51.84 89 THR A O 1
ATOM 747 N N . GLY A 1 90 ? 19.384 8.008 -11.997 1.00 51.59 90 GLY A N 1
ATOM 748 C CA . GLY A 1 90 ? 19.678 8.491 -13.350 1.00 51.59 90 GLY A CA 1
ATOM 749 C C . GLY A 1 90 ? 18.475 8.428 -14.310 1.00 51.59 90 GLY A C 1
ATOM 750 O O . GLY A 1 90 ? 18.614 8.812 -15.466 1.00 51.59 90 GLY A O 1
ATOM 751 N N . TRP A 1 91 ? 17.300 7.983 -13.837 1.00 49.94 91 TRP A N 1
ATOM 752 C CA . TRP A 1 91 ? 16.124 7.649 -14.655 1.00 49.94 91 TRP A CA 1
ATOM 753 C C . TRP A 1 91 ? 14.928 8.590 -14.477 1.00 49.94 91 TRP A C 1
ATOM 755 O O . TRP A 1 91 ? 13.954 8.452 -15.207 1.00 49.94 91 TRP A O 1
ATOM 765 N N . THR A 1 92 ? 14.947 9.547 -13.546 1.00 51.56 92 THR A N 1
ATOM 766 C CA . THR A 1 92 ? 13.770 10.414 -13.370 1.00 51.56 92 THR A CA 1
ATOM 767 C C . THR A 1 92 ? 13.773 11.618 -14.280 1.00 51.56 92 THR A C 1
ATOM 769 O O . THR A 1 92 ? 14.609 12.519 -14.145 1.00 51.56 92 THR A O 1
ATOM 772 N N . GLN A 1 93 ? 12.739 11.673 -15.111 1.00 57.81 93 GLN A N 1
ATOM 773 C CA . GLN A 1 93 ? 12.231 12.928 -15.629 1.00 57.81 93 GLN A CA 1
ATOM 774 C C . GLN A 1 93 ? 11.512 13.659 -14.473 1.00 57.81 93 GLN A C 1
ATOM 776 O O . GLN A 1 93 ? 10.989 13.034 -13.545 1.00 57.81 93 GLN A O 1
ATOM 781 N N . LYS A 1 94 ? 11.540 14.995 -14.462 1.00 60.28 94 LYS A N 1
ATOM 782 C CA . LYS A 1 94 ? 10.956 15.837 -13.394 1.00 60.28 94 LYS A CA 1
ATOM 783 C C . LYS A 1 94 ? 9.471 15.514 -13.150 1.00 60.28 94 LYS A C 1
ATOM 785 O O . LYS A 1 94 ? 8.959 15.671 -12.046 1.00 60.28 94 LYS A O 1
ATOM 790 N N . GLU A 1 95 ? 8.813 15.022 -14.186 1.00 66.06 95 GLU A N 1
ATOM 791 C CA . GLU A 1 95 ? 7.421 14.617 -14.289 1.00 66.06 95 GLU A CA 1
ATOM 792 C C . GLU A 1 95 ? 7.056 13.488 -13.310 1.00 66.06 95 GLU A C 1
ATOM 794 O O . GLU A 1 95 ? 5.919 13.438 -12.837 1.00 66.06 95 GLU A O 1
ATOM 799 N N . ASP A 1 96 ? 8.014 12.636 -12.927 1.00 70.81 96 ASP A N 1
ATOM 800 C CA . ASP A 1 96 ? 7.792 11.565 -11.949 1.00 70.81 96 ASP A CA 1
ATOM 801 C C . ASP A 1 96 ? 7.597 12.105 -10.525 1.00 70.81 96 ASP A C 1
ATOM 803 O O . ASP A 1 96 ? 6.954 11.462 -9.689 1.00 70.81 96 ASP A O 1
ATOM 807 N N . TRP A 1 97 ? 8.107 13.304 -10.222 1.00 73.56 97 TRP A N 1
ATOM 808 C CA . TRP A 1 97 ? 8.017 13.878 -8.879 1.00 73.56 97 TRP A CA 1
ATOM 809 C C . TRP A 1 97 ? 6.596 14.298 -8.526 1.00 73.56 97 TRP A C 1
ATOM 811 O O . TRP A 1 97 ? 6.175 14.097 -7.389 1.00 73.56 97 TRP A O 1
ATOM 821 N N . ASP A 1 98 ? 5.837 14.845 -9.470 1.00 82.94 98 ASP A N 1
ATOM 822 C CA . ASP A 1 98 ? 4.486 15.353 -9.200 1.00 82.94 98 ASP A CA 1
ATOM 823 C C . ASP A 1 98 ? 3.452 14.228 -9.035 1.00 82.94 98 ASP A C 1
ATOM 825 O O . ASP A 1 98 ? 2.378 14.415 -8.449 1.00 82.94 98 ASP A O 1
ATOM 829 N N . VAL A 1 99 ? 3.787 13.033 -9.522 1.00 86.50 99 VAL A N 1
ATOM 830 C CA . VAL A 1 99 ? 2.907 11.858 -9.547 1.00 86.50 99 VAL A CA 1
ATOM 831 C C . VAL A 1 99 ? 3.246 10.813 -8.481 1.00 86.50 99 VAL A C 1
ATOM 833 O O . VAL A 1 99 ? 2.484 9.866 -8.279 1.00 86.50 99 VAL A O 1
ATOM 836 N N . THR A 1 100 ? 4.328 11.022 -7.732 1.00 86.88 100 THR A N 1
ATOM 837 C CA . THR A 1 100 ? 4.789 10.158 -6.634 1.00 86.88 100 THR A CA 1
ATOM 838 C C . THR A 1 100 ? 4.712 10.877 -5.293 1.00 86.88 100 THR A C 1
ATOM 840 O O . THR A 1 100 ? 4.828 12.095 -5.224 1.00 86.88 100 THR A O 1
ATOM 843 N N . ASP A 1 101 ? 4.492 10.165 -4.193 1.00 86.88 101 ASP A N 1
ATOM 844 C CA . ASP A 1 101 ? 4.489 10.678 -2.825 1.00 86.88 101 ASP A CA 1
ATOM 845 C C . ASP A 1 101 ? 5.372 9.849 -1.893 1.00 86.88 101 ASP A C 1
ATOM 847 O O . ASP A 1 101 ? 5.868 8.769 -2.217 1.00 86.88 101 ASP A O 1
ATOM 851 N N . THR A 1 102 ? 5.576 10.409 -0.709 1.00 83.38 102 THR A N 1
ATOM 852 C CA . THR A 1 102 ? 6.121 9.705 0.440 1.00 83.38 102 THR A CA 1
ATOM 853 C C . THR A 1 102 ? 4.976 9.136 1.263 1.00 83.38 102 THR A C 1
ATOM 855 O O . THR A 1 102 ? 3.874 9.692 1.299 1.00 83.38 102 THR A O 1
ATOM 858 N N . LEU A 1 103 ? 5.267 8.095 2.030 1.00 78.75 103 LEU A N 1
ATOM 859 C CA . LEU A 1 103 ? 4.344 7.604 3.045 1.00 78.75 103 LEU A CA 1
ATOM 860 C C . LEU A 1 103 ? 3.912 8.708 4.030 1.00 78.75 103 LEU A C 1
ATOM 862 O O . LEU A 1 103 ? 2.737 8.809 4.378 1.00 78.75 103 LEU A O 1
ATOM 866 N N . GLY A 1 104 ? 4.845 9.563 4.463 1.00 78.50 104 GLY A N 1
ATOM 867 C CA . GLY A 1 104 ? 4.532 10.666 5.373 1.00 78.50 104 GLY A CA 1
ATOM 868 C C . GLY A 1 104 ? 3.565 11.688 4.775 1.00 78.50 104 GLY A C 1
ATOM 869 O O . GLY A 1 104 ? 2.666 12.168 5.475 1.00 78.50 104 GLY A O 1
ATOM 870 N N . GLY A 1 105 ? 3.711 11.974 3.479 1.00 83.38 105 GLY A N 1
ATOM 871 C CA . GLY A 1 105 ? 2.783 12.798 2.705 1.00 83.38 105 GLY A CA 1
ATOM 872 C C . GLY A 1 105 ? 1.394 12.171 2.650 1.00 83.38 105 GLY A C 1
ATOM 873 O O . GLY A 1 105 ? 0.425 12.791 3.092 1.00 83.38 105 GLY A O 1
ATOM 874 N N . PHE A 1 106 ? 1.310 10.901 2.248 1.00 86.94 106 PHE A N 1
ATOM 875 C CA . PHE A 1 106 ? 0.060 10.138 2.224 1.00 86.94 106 PHE A CA 1
ATOM 876 C C . PHE A 1 106 ? -0.652 10.136 3.575 1.00 86.94 106 PHE A C 1
ATOM 878 O O . PHE A 1 106 ? -1.827 10.479 3.686 1.00 86.94 106 PHE A O 1
ATOM 885 N N . ALA A 1 107 ? 0.074 9.829 4.638 1.00 79.94 107 ALA A N 1
ATOM 886 C CA . ALA A 1 107 ? -0.509 9.700 5.956 1.00 79.94 107 ALA A CA 1
ATOM 887 C C . ALA A 1 107 ? -0.956 11.040 6.569 1.00 79.94 107 ALA A C 1
ATOM 889 O O . ALA A 1 107 ? -1.801 11.054 7.470 1.00 79.94 107 ALA A O 1
ATOM 890 N N . THR A 1 108 ? -0.474 12.177 6.052 1.00 78.38 108 THR A N 1
ATOM 891 C CA . THR A 1 108 ? -0.888 13.527 6.485 1.00 78.38 108 THR A CA 1
ATOM 892 C C . THR A 1 108 ? -1.691 14.315 5.462 1.00 78.38 108 THR A C 1
ATOM 894 O O . THR A 1 108 ? -2.024 15.474 5.705 1.00 78.38 108 THR A O 1
ATOM 897 N N . VAL A 1 109 ? -2.093 13.680 4.359 1.00 82.69 109 VAL A N 1
ATOM 898 C CA . VAL A 1 109 ? -2.954 14.316 3.364 1.00 82.69 109 VAL A CA 1
ATOM 899 C C . VAL A 1 109 ? -4.264 14.785 4.007 1.00 82.69 109 VAL A C 1
ATOM 901 O O . VAL A 1 109 ? -4.902 14.044 4.758 1.00 82.69 109 VAL A O 1
ATOM 904 N N . LYS A 1 110 ? -4.678 16.029 3.745 1.00 76.00 110 LYS A N 1
ATOM 905 C CA . LYS A 1 110 ? -5.983 16.531 4.199 1.00 76.00 110 LYS A CA 1
ATOM 906 C C . LYS A 1 110 ? -7.072 15.806 3.411 1.00 76.00 110 LYS A C 1
ATOM 908 O O . LYS A 1 110 ? -7.174 15.984 2.203 1.00 76.00 110 LYS A O 1
ATOM 913 N N . ARG A 1 111 ? -7.861 14.979 4.092 1.00 73.38 111 ARG A N 1
ATOM 914 C CA . ARG A 1 111 ? -8.845 14.080 3.462 1.00 73.38 111 ARG A CA 1
ATOM 915 C C . ARG A 1 111 ? -10.243 14.137 4.073 1.00 73.38 111 ARG A C 1
ATOM 917 O O . ARG A 1 111 ? -11.111 13.407 3.625 1.00 73.38 111 ARG A O 1
ATOM 924 N N . GLY A 1 112 ? -10.475 15.025 5.040 1.00 78.56 112 GLY A N 1
ATOM 925 C CA . GLY A 1 112 ? -11.717 15.055 5.817 1.00 78.56 112 GLY A CA 1
ATOM 926 C C . GLY A 1 112 ? -11.791 13.899 6.817 1.00 78.56 112 GLY A C 1
ATOM 927 O O . GLY A 1 112 ? -10.760 13.353 7.212 1.00 78.56 112 GLY A O 1
ATOM 928 N N . GLU A 1 113 ? -13.008 13.525 7.202 1.00 81.81 113 GLU A N 1
ATOM 929 C CA . GLU A 1 113 ? -13.324 12.513 8.226 1.00 81.81 113 GLU A CA 1
ATOM 930 C C . GLU A 1 113 ? -13.255 11.069 7.691 1.00 81.81 113 GLU A C 1
ATOM 932 O O . GLU A 1 113 ? -14.113 10.244 7.978 1.00 81.81 113 GLU A O 1
ATOM 937 N N . LYS A 1 114 ? -12.243 10.758 6.871 1.00 91.44 114 LYS A N 1
ATOM 938 C CA . LYS A 1 114 ? -12.078 9.424 6.268 1.00 91.44 114 LYS A CA 1
ATOM 939 C C . LYS A 1 114 ? -11.434 8.463 7.247 1.00 91.44 114 LYS A C 1
ATOM 941 O O . LYS A 1 114 ? -10.349 8.750 7.774 1.00 91.44 114 LYS A O 1
ATOM 946 N N . ASN A 1 115 ? -12.042 7.298 7.410 1.00 93.62 115 ASN A N 1
ATOM 947 C CA . ASN A 1 115 ? -11.499 6.239 8.246 1.00 93.62 115 ASN A CA 1
ATOM 948 C C . ASN A 1 115 ? -10.556 5.332 7.469 1.00 93.62 115 ASN A C 1
ATOM 950 O O . ASN A 1 115 ? -9.553 4.898 8.035 1.00 93.62 115 ASN A O 1
ATOM 954 N N . VAL A 1 116 ? -10.831 5.112 6.184 1.00 95.19 116 VAL A N 1
ATOM 955 C CA . VAL A 1 116 ? -10.084 4.199 5.324 1.00 95.19 116 VAL A CA 1
ATOM 956 C C . VAL A 1 116 ? -9.330 4.966 4.254 1.00 95.19 116 VAL A C 1
ATOM 958 O O . VAL A 1 116 ? -9.901 5.689 3.435 1.00 95.19 116 VAL A O 1
ATOM 961 N N . LEU A 1 117 ? -8.014 4.788 4.258 1.00 94.69 117 LEU A N 1
ATOM 962 C CA . LEU A 1 117 ? -7.090 5.400 3.314 1.00 94.69 117 LEU A CA 1
ATOM 963 C C . LEU A 1 117 ? -6.348 4.296 2.602 1.00 94.69 117 LEU A C 1
ATOM 965 O O . LEU A 1 117 ? -5.797 3.434 3.272 1.00 94.69 117 LEU A O 1
ATOM 969 N N . VAL A 1 118 ? -6.263 4.354 1.286 1.00 96.31 118 VAL A N 1
ATOM 970 C CA . VAL A 1 118 ? -5.630 3.314 0.482 1.00 96.31 118 VAL A CA 1
ATOM 971 C C . VAL A 1 118 ? -4.641 3.963 -0.464 1.00 96.31 118 VAL A C 1
ATOM 973 O O . VAL A 1 118 ? -4.920 5.023 -1.032 1.00 96.31 118 VAL A O 1
ATOM 976 N N . ALA A 1 119 ? -3.486 3.340 -0.637 1.00 94.69 119 ALA A N 1
ATOM 977 C CA . ALA A 1 119 ? -2.477 3.804 -1.567 1.00 94.69 119 ALA A CA 1
ATOM 978 C C . ALA A 1 119 ? -1.778 2.636 -2.256 1.00 94.69 119 ALA A C 1
ATOM 980 O O . ALA A 1 119 ? -1.568 1.575 -1.667 1.00 94.69 119 ALA A O 1
ATOM 981 N N . LEU A 1 120 ? -1.381 2.887 -3.502 1.00 94.25 120 LEU A N 1
ATOM 982 C CA . LEU A 1 120 ? -0.464 2.030 -4.229 1.00 94.25 120 LEU A CA 1
ATOM 983 C C . LEU A 1 120 ? 0.961 2.395 -3.820 1.00 94.25 120 LEU A C 1
ATOM 985 O O . LEU A 1 120 ? 1.387 3.542 -3.983 1.00 94.25 120 LEU A O 1
ATOM 989 N N . CYS A 1 121 ? 1.686 1.419 -3.303 1.00 88.38 121 CYS A N 1
ATOM 990 C CA . CYS A 1 121 ? 3.095 1.534 -2.998 1.00 88.38 121 CYS A CA 1
ATOM 991 C C . CYS A 1 121 ? 3.933 0.924 -4.100 1.00 88.38 121 CYS A C 1
ATOM 993 O O . CYS A 1 121 ? 3.529 -0.008 -4.793 1.00 88.38 121 CYS A O 1
ATOM 995 N N . THR A 1 122 ? 5.126 1.478 -4.230 1.00 84.06 122 THR A N 1
ATOM 996 C CA . THR A 1 122 ? 6.045 1.128 -5.280 1.00 84.06 122 THR A CA 1
ATOM 997 C C . THR A 1 122 ? 7.478 1.342 -4.683 1.00 84.06 122 THR A C 1
ATOM 999 O O . THR A 1 122 ? 7.787 2.417 -4.199 1.00 84.06 122 THR A O 1
ATOM 1002 N N . GLY A 1 123 ? 8.422 0.384 -4.704 1.00 75.75 123 GLY A N 1
ATOM 1003 C CA . GLY A 1 123 ? 9.863 0.690 -4.938 1.00 75.75 123 GLY A CA 1
ATOM 1004 C C . GLY A 1 123 ? 10.605 -0.436 -5.687 1.00 75.75 123 GLY A C 1
ATOM 1005 O O . GLY A 1 123 ? 10.036 -1.479 -6.001 1.00 75.75 123 GLY A O 1
ATOM 1006 N N . TYR A 1 124 ? 11.906 -0.255 -5.917 1.00 65.50 124 TYR A N 1
ATOM 1007 C CA . TYR A 1 124 ? 12.774 -1.337 -6.398 1.00 65.50 124 TYR A CA 1
ATOM 1008 C C . TYR A 1 124 ? 12.698 -2.566 -5.490 1.00 65.50 124 TYR A C 1
ATOM 1010 O O . TYR A 1 124 ? 12.847 -2.411 -4.277 1.00 65.50 124 TYR A O 1
ATOM 1018 N N . THR A 1 125 ? 12.555 -3.769 -6.054 1.00 61.78 125 THR A N 1
ATOM 1019 C CA . THR A 1 125 ? 12.397 -5.036 -5.313 1.00 61.78 125 THR A CA 1
ATOM 1020 C C . THR A 1 125 ? 13.463 -5.233 -4.229 1.00 61.78 125 THR A C 1
ATOM 1022 O O . THR A 1 125 ? 13.141 -5.704 -3.140 1.00 61.78 125 THR A O 1
ATOM 1025 N N . VAL A 1 126 ? 14.704 -4.776 -4.460 1.00 51.94 126 VAL A N 1
ATOM 1026 C CA . VAL A 1 126 ? 15.818 -4.831 -3.484 1.00 51.94 126 VAL A CA 1
ATOM 1027 C C . VAL A 1 126 ? 15.524 -4.120 -2.156 1.00 51.94 126 VAL A C 1
ATOM 1029 O O . VAL A 1 126 ? 16.097 -4.464 -1.124 1.00 51.94 126 VAL A O 1
ATOM 1032 N N . ASN A 1 127 ? 14.615 -3.144 -2.163 1.00 52.09 127 ASN A N 1
ATOM 1033 C CA . ASN A 1 127 ? 14.215 -2.393 -0.977 1.00 52.09 127 ASN A CA 1
ATOM 1034 C C . ASN A 1 127 ? 13.046 -3.041 -0.215 1.00 52.09 127 ASN A C 1
ATOM 1036 O O . ASN A 1 127 ? 12.718 -2.556 0.873 1.00 52.09 127 ASN A O 1
ATOM 1040 N N . TRP A 1 128 ? 12.435 -4.109 -0.753 1.00 52.16 128 TRP A N 1
ATOM 1041 C CA . TRP A 1 128 ? 11.175 -4.664 -0.237 1.00 52.16 128 TRP A CA 1
ATOM 1042 C C . TRP A 1 128 ? 11.150 -6.184 -0.061 1.00 52.16 128 TRP A C 1
ATOM 1044 O O . TRP A 1 128 ? 10.612 -6.625 0.942 1.00 52.16 128 TRP A O 1
ATOM 1054 N N . VAL A 1 129 ? 11.748 -6.986 -0.949 1.00 50.94 129 VAL A N 1
ATOM 1055 C CA . VAL A 1 129 ? 11.692 -8.461 -0.858 1.00 50.94 129 VAL A CA 1
ATOM 1056 C C . VAL A 1 129 ? 12.966 -9.016 -0.227 1.00 50.94 129 VAL A C 1
ATOM 1058 O O . VAL A 1 129 ? 14.077 -8.504 -0.411 1.00 50.94 129 VAL A O 1
ATOM 1061 N N . SER A 1 130 ? 12.821 -10.048 0.600 1.00 44.56 130 SER A N 1
ATOM 1062 C CA . SER A 1 130 ? 13.864 -10.427 1.539 1.00 44.56 130 SER A CA 1
ATOM 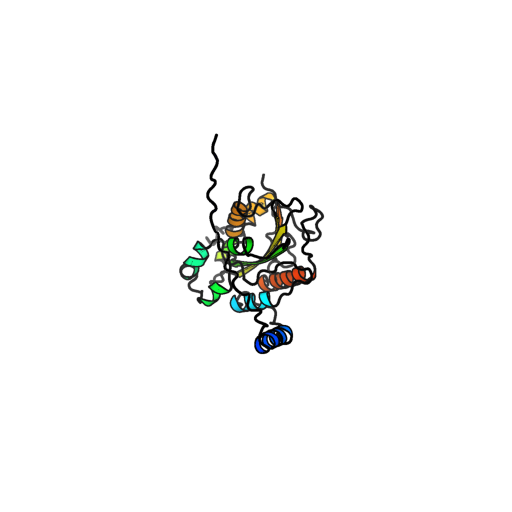1063 C C . SER A 1 130 ? 14.884 -11.436 1.062 1.00 44.56 130 SER A C 1
ATOM 1065 O O . SER A 1 130 ? 15.876 -11.605 1.779 1.00 44.56 130 SER A O 1
ATOM 1067 N N . ASN A 1 131 ? 14.727 -11.987 -0.145 1.00 49.69 131 ASN A N 1
ATOM 1068 C CA . ASN A 1 131 ? 15.652 -12.937 -0.767 1.00 49.69 131 ASN A CA 1
ATOM 1069 C C . ASN A 1 131 ? 16.997 -12.317 -1.191 1.00 49.69 131 ASN A C 1
ATOM 1071 O O . ASN A 1 131 ? 17.491 -12.440 -2.304 1.00 49.69 131 ASN A O 1
ATOM 1075 N N . ASN A 1 132 ? 17.655 -11.701 -0.218 1.00 48.59 132 ASN A N 1
ATOM 1076 C CA . ASN A 1 132 ? 19.043 -11.296 -0.216 1.00 48.59 132 ASN A CA 1
ATOM 1077 C C . ASN A 1 132 ? 19.901 -12.453 0.318 1.00 48.59 132 ASN A C 1
ATOM 1079 O O . ASN A 1 132 ? 20.786 -12.237 1.144 1.00 48.59 132 ASN A O 1
ATOM 1083 N N . LYS A 1 133 ? 19.603 -13.695 -0.092 1.00 51.06 133 LYS A N 1
ATOM 1084 C CA . LYS A 1 133 ? 20.522 -14.807 0.148 1.00 51.06 133 LYS A CA 1
ATOM 1085 C C . LYS A 1 133 ? 21.728 -14.569 -0.746 1.00 51.06 133 LYS A C 1
ATOM 1087 O O . LYS A 1 133 ? 21.602 -14.579 -1.971 1.00 51.06 133 LYS A O 1
ATOM 1092 N N . TYR A 1 134 ? 22.851 -14.269 -0.109 1.00 50.38 134 TYR A N 1
ATOM 1093 C CA . TYR A 1 134 ? 24.154 -14.298 -0.745 1.00 50.38 134 TYR A CA 1
ATOM 1094 C C . TYR A 1 134 ? 24.400 -15.730 -1.220 1.00 50.38 134 TYR A C 1
ATOM 1096 O O . TYR A 1 134 ? 24.295 -16.664 -0.423 1.00 50.38 134 TYR A O 1
ATOM 1104 N N . ASP A 1 135 ? 24.634 -15.909 -2.513 1.00 56.00 135 ASP A N 1
ATOM 1105 C CA . ASP A 1 135 ? 25.118 -17.170 -3.048 1.00 56.00 135 ASP A CA 1
ATOM 1106 C C . ASP A 1 135 ? 26.644 -17.181 -2.934 1.00 56.00 135 ASP A C 1
ATOM 1108 O O . ASP A 1 135 ? 27.291 -16.372 -3.597 1.00 56.00 135 ASP A O 1
ATOM 1112 N N . PRO A 1 136 ? 27.232 -18.062 -2.112 1.00 51.59 136 PRO A N 1
ATOM 1113 C CA . PRO A 1 136 ? 28.680 -18.152 -1.982 1.00 51.59 136 PRO A CA 1
ATOM 1114 C C . PRO A 1 136 ? 29.363 -18.772 -3.212 1.00 51.59 136 PRO A C 1
ATOM 1116 O O . PRO A 1 136 ? 30.571 -18.636 -3.349 1.00 51.59 136 PRO A O 1
ATOM 1119 N N . ILE A 1 137 ? 28.625 -19.453 -4.095 1.00 67.00 137 ILE A N 1
ATOM 1120 C CA . ILE A 1 137 ? 29.146 -20.060 -5.329 1.00 67.00 137 ILE A CA 1
ATOM 1121 C C . ILE A 1 137 ? 29.266 -19.007 -6.428 1.00 67.00 137 ILE A C 1
ATOM 1123 O O . ILE A 1 137 ? 30.244 -18.998 -7.169 1.00 67.00 137 ILE A O 1
ATOM 1127 N N . THR A 1 138 ? 28.279 -18.119 -6.546 1.00 57.69 138 THR A N 1
ATOM 1128 C CA . THR A 1 138 ? 28.298 -17.048 -7.555 1.00 57.69 138 THR A CA 1
ATOM 1129 C C . THR A 1 138 ? 28.752 -15.702 -6.990 1.00 57.69 138 THR A C 1
ATOM 1131 O O . THR A 1 138 ? 28.738 -14.717 -7.716 1.00 57.69 138 THR A O 1
ATOM 1134 N N . GLU A 1 139 ? 29.116 -15.648 -5.704 1.00 57.97 139 GLU A N 1
ATOM 1135 C CA . GLU A 1 139 ? 29.437 -14.439 -4.924 1.00 57.97 139 GLU A CA 1
ATOM 1136 C C . GLU A 1 139 ? 28.408 -13.303 -5.064 1.00 57.97 139 GLU A C 1
ATOM 1138 O O . GLU A 1 139 ? 28.710 -12.121 -4.891 1.00 57.97 139 GLU A O 1
ATOM 1143 N N . THR A 1 140 ? 27.159 -13.652 -5.368 1.00 46.19 140 THR A N 1
ATOM 1144 C CA . THR A 1 140 ? 26.108 -12.693 -5.715 1.00 46.19 140 THR A CA 1
ATOM 1145 C C . THR A 1 140 ? 24.865 -12.937 -4.882 1.00 46.19 140 THR A C 1
ATOM 1147 O O . THR A 1 140 ? 24.441 -14.076 -4.682 1.00 46.19 140 THR A O 1
ATOM 1150 N N . TYR A 1 141 ? 24.189 -11.877 -4.470 1.00 50.03 141 TYR A N 1
ATOM 1151 C CA . TYR A 1 141 ? 22.842 -11.990 -3.924 1.00 50.03 141 TYR A CA 1
ATOM 1152 C C . TYR A 1 141 ? 21.849 -12.462 -5.000 1.00 50.03 141 TYR A C 1
ATOM 1154 O O . TYR A 1 141 ? 22.030 -12.177 -6.179 1.00 50.03 141 TYR A O 1
ATOM 1162 N N . ALA A 1 142 ? 20.767 -13.158 -4.632 1.00 48.72 142 ALA A N 1
ATOM 1163 C CA . ALA A 1 142 ? 19.787 -13.654 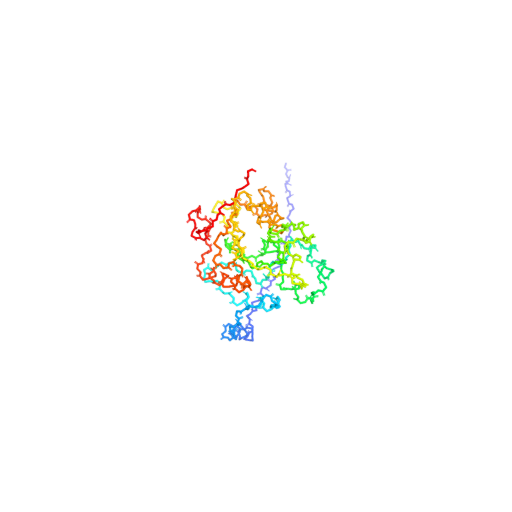-5.613 1.00 48.72 142 ALA A CA 1
ATOM 1164 C C . ALA A 1 142 ? 19.193 -12.555 -6.529 1.00 48.72 142 ALA A C 1
ATOM 1166 O O . ALA A 1 142 ? 18.854 -12.840 -7.672 1.00 48.72 142 ALA A O 1
ATOM 1167 N N . TRP A 1 143 ? 19.145 -11.294 -6.080 1.00 47.03 143 TRP A N 1
ATOM 1168 C CA . TRP A 1 143 ? 18.746 -10.143 -6.908 1.00 47.03 143 TRP A CA 1
ATOM 1169 C C . TRP A 1 143 ? 19.832 -9.644 -7.877 1.00 47.03 143 TRP A C 1
ATOM 1171 O O . TRP A 1 143 ? 19.513 -8.907 -8.798 1.00 47.03 143 TRP A O 1
ATOM 1181 N N . GLN A 1 144 ? 21.100 -10.013 -7.676 1.00 44.12 144 GLN A N 1
ATOM 1182 C CA . GLN A 1 144 ? 22.219 -9.714 -8.584 1.00 44.12 144 GLN A CA 1
ATOM 1183 C C . GLN A 1 144 ? 22.357 -10.759 -9.701 1.00 44.12 144 GLN A C 1
ATOM 1185 O O . GLN A 1 144 ? 23.125 -10.549 -10.632 1.00 44.12 144 GLN A O 1
ATOM 1190 N N . ARG A 1 145 ? 21.634 -11.887 -9.616 1.00 46.09 145 ARG A N 1
ATOM 1191 C CA . ARG A 1 145 ? 21.657 -12.938 -10.647 1.00 46.09 145 ARG A CA 1
ATOM 1192 C C . ARG A 1 145 ? 20.818 -12.619 -11.876 1.00 46.09 145 ARG A C 1
ATOM 1194 O O . ARG A 1 145 ? 20.923 -13.335 -12.866 1.00 46.09 145 ARG A O 1
ATOM 1201 N N . THR A 1 146 ? 19.993 -11.575 -11.840 1.00 48.12 146 THR A N 1
ATOM 1202 C CA . THR A 1 146 ? 19.499 -10.989 -13.084 1.00 48.12 146 THR A CA 1
ATOM 1203 C C . THR A 1 146 ? 20.698 -10.285 -13.710 1.00 48.12 146 THR A C 1
ATOM 1205 O O . THR A 1 146 ? 21.105 -9.215 -13.270 1.00 48.12 146 THR A O 1
ATOM 1208 N N . THR A 1 147 ? 21.334 -10.961 -14.665 1.00 41.84 147 THR A N 1
ATOM 1209 C CA . THR A 1 147 ? 22.493 -10.478 -15.432 1.00 41.84 147 THR A CA 1
ATOM 1210 C C . THR A 1 147 ? 22.185 -9.239 -16.264 1.00 41.84 147 THR A C 1
ATOM 1212 O O . THR A 1 147 ? 23.101 -8.556 -16.712 1.00 41.84 147 THR A O 1
ATOM 1215 N N . ASP A 1 148 ? 20.908 -8.912 -16.409 1.00 41.16 148 ASP A N 1
ATOM 1216 C CA . ASP A 1 148 ? 20.442 -7.648 -16.943 1.00 41.16 148 ASP A CA 1
ATOM 1217 C C . ASP A 1 148 ? 20.141 -6.710 -15.777 1.00 41.16 148 ASP A C 1
ATOM 1219 O O . ASP A 1 148 ? 19.670 -7.147 -14.729 1.00 41.16 148 ASP A O 1
ATOM 1223 N N . GLY A 1 149 ? 20.387 -5.410 -15.942 1.00 44.62 149 GLY A N 1
ATOM 1224 C CA . GLY A 1 149 ? 20.109 -4.350 -14.963 1.00 44.62 149 GLY A CA 1
ATOM 1225 C C . GLY A 1 149 ? 18.634 -4.177 -14.553 1.00 44.62 149 GLY A C 1
ATOM 1226 O O . GLY A 1 149 ? 18.232 -3.070 -14.189 1.00 44.62 149 GLY A O 1
ATOM 1227 N N . ASP A 1 150 ? 17.846 -5.250 -14.582 1.00 45.84 150 ASP A N 1
ATOM 1228 C CA . ASP A 1 150 ? 16.486 -5.439 -14.107 1.00 45.84 150 ASP A CA 1
ATOM 1229 C C . ASP A 1 150 ? 16.428 -5.283 -12.589 1.00 45.84 150 ASP A C 1
ATOM 1231 O O . ASP A 1 150 ? 16.206 -6.210 -11.806 1.00 45.84 150 ASP A O 1
ATOM 1235 N N . ARG A 1 151 ? 16.569 -4.033 -12.151 1.00 51.69 151 ARG A N 1
ATOM 1236 C CA . ARG A 1 151 ? 16.031 -3.582 -10.875 1.00 51.69 151 ARG A CA 1
ATOM 1237 C C . ARG A 1 151 ? 14.511 -3.745 -10.951 1.00 51.69 151 ARG A C 1
ATOM 1239 O O . ARG A 1 151 ? 13.812 -2.780 -11.260 1.00 51.69 151 ARG A O 1
ATOM 1246 N N . LYS A 1 152 ? 14.010 -4.965 -10.727 1.00 60.31 152 LYS A N 1
ATOM 1247 C CA . LYS A 1 152 ? 12.585 -5.260 -10.868 1.00 60.31 152 LYS A CA 1
ATOM 1248 C C . LYS A 1 152 ? 11.782 -4.298 -10.002 1.00 60.31 152 LYS A C 1
ATOM 1250 O O . LYS A 1 152 ? 12.171 -3.919 -8.891 1.00 60.31 152 LYS A O 1
ATOM 1255 N N . TRP A 1 153 ? 10.721 -3.800 -10.608 1.00 71.06 153 TRP A N 1
ATOM 1256 C CA . TRP A 1 153 ? 9.818 -2.848 -10.010 1.00 71.06 153 TRP A CA 1
ATOM 1257 C C . TRP A 1 153 ? 8.801 -3.669 -9.203 1.00 71.06 153 TRP A C 1
ATOM 1259 O O . TRP A 1 153 ? 8.120 -4.501 -9.789 1.00 71.06 153 TRP A O 1
ATOM 1269 N N . HIS A 1 154 ? 8.701 -3.478 -7.878 1.00 80.81 154 HIS A N 1
ATOM 1270 C CA . HIS A 1 154 ? 7.669 -4.131 -7.061 1.00 80.81 154 HIS A CA 1
ATOM 1271 C C . HIS A 1 154 ? 6.534 -3.185 -6.674 1.00 80.81 154 HIS A C 1
ATOM 1273 O O . HIS A 1 154 ? 6.781 -2.140 -6.070 1.00 80.81 154 HIS A O 1
ATOM 1279 N N . ALA A 1 155 ? 5.293 -3.564 -6.959 1.00 86.94 155 ALA A N 1
ATOM 1280 C CA . ALA A 1 155 ? 4.106 -2.813 -6.567 1.00 86.94 155 ALA A CA 1
ATOM 1281 C C . ALA A 1 155 ? 3.262 -3.619 -5.579 1.00 86.94 155 ALA A C 1
ATOM 1283 O O . ALA A 1 155 ? 3.128 -4.831 -5.717 1.00 86.94 155 ALA A O 1
ATOM 1284 N N . TYR A 1 156 ? 2.686 -2.928 -4.599 1.00 89.88 156 TYR A N 1
ATOM 1285 C CA . TYR A 1 156 ? 1.825 -3.526 -3.582 1.00 89.88 156 TYR A CA 1
ATOM 1286 C C . TYR A 1 156 ? 0.837 -2.481 -3.048 1.00 89.88 156 TYR A C 1
ATOM 1288 O O . TYR A 1 156 ? 0.971 -1.283 -3.312 1.00 89.88 156 TYR A O 1
ATOM 1296 N N . VAL A 1 157 ? -0.173 -2.905 -2.292 1.00 93.75 157 VAL A N 1
ATOM 1297 C CA . VAL A 1 157 ? -1.226 -2.013 -1.786 1.00 93.75 157 VAL A CA 1
ATOM 1298 C C . VAL A 1 157 ? -1.144 -1.904 -0.274 1.00 93.75 157 VAL A C 1
ATOM 1300 O O . VAL A 1 157 ? -1.009 -2.903 0.434 1.00 93.75 157 VAL A O 1
ATOM 1303 N N . ILE A 1 158 ? -1.277 -0.681 0.236 1.00 92.88 158 ILE A N 1
ATOM 1304 C CA . ILE A 1 158 ? -1.474 -0.448 1.664 1.00 92.88 158 ILE A CA 1
ATOM 1305 C C . ILE A 1 158 ? -2.813 0.212 1.928 1.00 92.88 158 ILE A C 1
ATOM 1307 O O . ILE A 1 158 ? -3.283 1.033 1.138 1.00 92.88 158 ILE A O 1
ATOM 1311 N N . ALA A 1 159 ? -3.376 -0.083 3.093 1.00 94.56 159 ALA A N 1
ATOM 1312 C CA . ALA A 1 159 ? -4.472 0.679 3.646 1.00 94.56 159 ALA A CA 1
ATOM 1313 C C . ALA A 1 159 ? -4.235 1.042 5.112 1.00 94.56 159 ALA A C 1
ATOM 1315 O O . ALA A 1 159 ? -3.622 0.291 5.865 1.00 94.56 159 ALA A O 1
ATOM 1316 N N . PHE A 1 160 ? -4.753 2.195 5.519 1.00 92.62 160 PHE A N 1
ATOM 1317 C CA . PHE A 1 160 ? -4.884 2.595 6.909 1.00 92.62 160 PHE A CA 1
ATOM 1318 C C . PHE A 1 160 ? -6.356 2.697 7.275 1.00 92.62 160 PHE A C 1
ATOM 1320 O O . PHE A 1 160 ? -7.089 3.443 6.627 1.00 92.62 160 PHE A O 1
ATOM 1327 N N . ILE A 1 161 ? -6.756 2.008 8.339 1.00 94.38 161 ILE A N 1
ATOM 1328 C CA . ILE A 1 161 ? -8.131 1.959 8.836 1.00 94.38 161 ILE A CA 1
ATOM 1329 C C . ILE A 1 161 ? -8.147 2.555 10.244 1.00 94.38 161 ILE A C 1
ATOM 1331 O O . ILE A 1 161 ? -7.383 2.136 11.111 1.00 94.38 161 ILE A O 1
ATOM 1335 N N . SER A 1 162 ? -8.967 3.575 10.484 1.00 92.62 162 SER A N 1
ATOM 1336 C CA . SER A 1 162 ? -9.100 4.178 11.814 1.00 92.62 162 SER A CA 1
ATOM 1337 C C . SER A 1 162 ? -9.615 3.171 12.836 1.00 92.62 162 SER A C 1
ATOM 1339 O O . SER A 1 162 ? -10.548 2.419 12.566 1.00 92.62 162 SER A O 1
ATOM 1341 N N . ASN A 1 163 ? -9.031 3.191 14.031 1.00 88.81 163 ASN A N 1
ATOM 1342 C CA . ASN A 1 163 ? -9.530 2.403 15.148 1.00 88.81 163 ASN A CA 1
ATOM 1343 C C . ASN A 1 163 ? -10.785 3.081 15.757 1.00 88.81 163 ASN A C 1
ATOM 1345 O O . ASN A 1 163 ? -10.798 4.310 15.890 1.00 88.81 163 ASN A O 1
ATOM 1349 N N . PRO A 1 164 ? -11.824 2.322 16.153 1.00 83.50 164 PRO A N 1
ATOM 1350 C CA . PRO A 1 164 ? -13.084 2.854 16.681 1.00 83.50 164 PRO A CA 1
ATOM 1351 C C . PRO A 1 164 ? -12.910 3.644 17.980 1.00 83.50 164 PRO A C 1
ATOM 1353 O O . PRO A 1 164 ? -13.666 4.578 18.229 1.00 83.50 164 PRO A O 1
ATOM 1356 N N . ALA A 1 165 ? -11.868 3.361 18.770 1.00 80.69 165 ALA A N 1
ATOM 1357 C CA . ALA A 1 165 ? -11.535 4.136 19.966 1.00 80.69 165 ALA A CA 1
ATOM 1358 C C . ALA A 1 165 ? -10.982 5.549 19.656 1.00 80.69 165 ALA A C 1
ATOM 1360 O O . ALA A 1 165 ? -10.531 6.254 20.561 1.00 80.69 165 ALA A O 1
ATOM 1361 N N . GLY A 1 166 ? -10.921 5.947 18.378 1.00 70.25 166 GLY A N 1
ATOM 1362 C CA . GLY A 1 166 ? -10.429 7.249 17.916 1.00 70.25 166 GLY A CA 1
ATOM 1363 C C . GLY A 1 166 ? -8.916 7.448 18.066 1.00 70.25 166 GLY A C 1
ATOM 1364 O O . GLY A 1 166 ? -8.379 8.476 17.654 1.00 70.25 166 GLY A O 1
ATOM 1365 N N . LYS A 1 167 ? -8.200 6.473 18.642 1.00 80.31 167 LYS A N 1
ATOM 1366 C CA . LYS A 1 167 ? -6.754 6.526 18.874 1.00 80.31 167 LYS A CA 1
ATOM 1367 C C . LYS A 1 167 ? -6.033 5.494 18.017 1.00 80.31 167 LYS A C 1
ATOM 1369 O O . LYS A 1 167 ? -6.006 4.310 18.339 1.00 80.31 167 LYS A O 1
ATOM 1374 N N . GLY A 1 168 ? -5.346 5.984 16.992 1.00 85.50 168 GLY A N 1
ATOM 1375 C CA . GLY A 1 168 ? -4.483 5.166 16.147 1.00 85.50 168 GLY A CA 1
ATOM 1376 C C . GLY A 1 168 ? -5.212 4.490 14.992 1.00 85.50 168 GLY A C 1
ATOM 1377 O O . GLY A 1 168 ? -6.379 4.780 14.715 1.00 85.50 168 GLY A O 1
ATOM 1378 N N . LYS A 1 169 ? -4.484 3.645 14.263 1.00 88.94 169 LYS A N 1
ATOM 1379 C CA . LYS A 1 169 ? -4.962 3.013 13.028 1.00 88.94 169 LYS A CA 1
ATOM 1380 C C . LYS A 1 169 ? -4.475 1.574 12.921 1.00 88.94 169 LYS A C 1
ATOM 1382 O O . LYS A 1 169 ? -3.414 1.246 13.439 1.00 88.94 169 LYS A O 1
ATOM 1387 N N . GLU A 1 170 ? -5.219 0.746 12.210 1.00 90.94 170 GLU A N 1
ATOM 1388 C CA . GLU A 1 170 ? -4.722 -0.523 11.692 1.00 90.94 170 GLU A CA 1
ATOM 1389 C C . GLU A 1 170 ? -4.113 -0.289 10.314 1.00 90.94 170 GLU A C 1
ATOM 1391 O O . GLU A 1 170 ? -4.641 0.493 9.517 1.00 90.94 170 GLU A O 1
ATOM 1396 N N . MET A 1 171 ? -3.004 -0.959 10.026 1.00 90.31 171 MET A N 1
ATOM 1397 C CA . MET A 1 171 ? -2.431 -0.982 8.688 1.00 90.31 171 MET A CA 1
ATOM 1398 C C . MET A 1 171 ? -2.691 -2.333 8.039 1.00 90.31 171 MET A C 1
ATOM 1400 O O . MET A 1 171 ? -2.428 -3.366 8.638 1.00 90.31 171 MET A O 1
ATOM 1404 N N . VAL A 1 172 ? -3.142 -2.323 6.793 1.00 93.25 172 VAL A N 1
ATOM 1405 C CA . VAL A 1 172 ? -3.296 -3.517 5.966 1.00 93.25 172 VAL A CA 1
ATOM 1406 C C . VAL A 1 172 ? -2.285 -3.441 4.832 1.00 93.25 172 VAL A C 1
ATOM 1408 O O . VAL A 1 172 ? -2.180 -2.409 4.173 1.00 93.25 172 VAL A O 1
ATOM 1411 N N . VAL A 1 173 ? -1.528 -4.512 4.621 1.00 91.44 173 VAL A N 1
ATOM 1412 C CA . VAL A 1 173 ? -0.539 -4.650 3.553 1.00 91.44 173 VAL A CA 1
ATOM 1413 C C . VAL A 1 173 ? -0.940 -5.841 2.705 1.00 91.44 173 VAL A C 1
ATOM 1415 O O . VAL A 1 173 ? -0.897 -6.987 3.158 1.00 91.44 173 VAL A O 1
ATOM 1418 N N . TRP A 1 174 ? -1.359 -5.554 1.482 1.00 93.50 174 TRP A N 1
ATOM 1419 C CA . TRP A 1 174 ? -1.596 -6.564 0.470 1.00 93.50 174 TRP A CA 1
ATOM 1420 C C . TRP A 1 174 ? -0.421 -6.556 -0.497 1.00 93.50 174 TRP A C 1
ATOM 1422 O O . TRP A 1 174 ? -0.113 -5.524 -1.093 1.00 93.50 174 TRP A O 1
ATOM 1432 N N . ASP A 1 175 ? 0.222 -7.705 -0.626 1.00 87.88 175 ASP A N 1
ATOM 1433 C CA . ASP A 1 175 ? 1.346 -7.947 -1.516 1.00 87.88 175 ASP A CA 1
ATOM 1434 C C . ASP A 1 175 ? 0.954 -9.101 -2.446 1.00 87.88 175 ASP A C 1
ATOM 1436 O O . ASP A 1 175 ? 0.322 -10.057 -1.999 1.00 87.88 175 ASP A O 1
ATOM 1440 N N . CYS A 1 176 ? 1.257 -9.002 -3.738 1.00 85.94 176 CYS A N 1
ATOM 1441 C CA . CYS A 1 176 ? 1.031 -10.096 -4.690 1.00 85.94 176 CYS A CA 1
ATOM 1442 C C . CYS A 1 176 ? 2.142 -11.152 -4.634 1.00 85.94 176 CYS A C 1
ATOM 1444 O O . CYS A 1 176 ? 1.932 -12.296 -5.041 1.00 85.94 176 CYS A O 1
ATOM 1446 N N . ASP A 1 177 ? 3.304 -10.772 -4.100 1.00 80.19 177 ASP A N 1
ATOM 1447 C CA . ASP A 1 177 ? 4.488 -11.611 -3.957 1.00 80.19 177 ASP A CA 1
ATOM 1448 C C . ASP A 1 177 ? 4.900 -11.726 -2.477 1.00 80.19 177 ASP A C 1
ATOM 1450 O O . ASP A 1 177 ? 6.045 -11.420 -2.126 1.00 80.19 177 ASP A O 1
ATOM 1454 N N . PRO A 1 178 ? 3.994 -12.132 -1.561 1.00 79.88 178 PRO A N 1
ATOM 1455 C CA . PRO A 1 178 ? 4.359 -12.287 -0.163 1.00 79.88 178 PRO A CA 1
ATOM 1456 C C . PRO A 1 178 ? 5.434 -13.372 -0.023 1.00 79.88 178 PRO A C 1
ATOM 1458 O O . PRO A 1 178 ? 5.288 -14.477 -0.543 1.00 79.88 178 PRO A O 1
ATOM 1461 N N . GLU A 1 179 ? 6.489 -13.104 0.751 1.00 72.38 179 GLU A N 1
ATOM 1462 C CA . GLU A 1 179 ? 7.519 -14.124 0.999 1.00 72.38 179 GLU A CA 1
ATOM 1463 C C . GLU A 1 179 ? 6.877 -15.360 1.667 1.00 72.38 179 GLU A C 1
ATOM 1465 O O . GLU A 1 179 ? 6.220 -15.212 2.711 1.00 72.38 179 GLU A O 1
ATOM 1470 N N . PRO A 1 180 ? 7.006 -16.568 1.090 1.00 67.75 180 PRO A N 1
ATOM 1471 C CA . PRO A 1 180 ? 6.385 -17.765 1.640 1.00 67.75 180 PRO A CA 1
ATOM 1472 C C . PRO A 1 180 ? 7.079 -18.216 2.935 1.00 67.75 180 PRO A C 1
ATOM 1474 O O . PRO A 1 180 ? 8.257 -17.958 3.162 1.00 67.75 180 PRO A O 1
ATOM 1477 N N . ASN A 1 181 ? 6.353 -18.953 3.780 1.00 70.00 181 ASN A N 1
ATOM 1478 C CA . ASN A 1 181 ? 6.902 -19.691 4.932 1.00 70.00 181 ASN A CA 1
ATOM 1479 C C . ASN A 1 181 ? 7.558 -18.858 6.055 1.00 70.00 181 ASN A C 1
ATOM 1481 O O . ASN A 1 181 ? 8.323 -19.399 6.853 1.00 70.00 181 ASN A O 1
ATOM 1485 N N . LEU A 1 182 ? 7.248 -17.565 6.171 1.00 69.75 182 LEU A N 1
ATOM 1486 C CA . LEU A 1 182 ? 7.673 -16.750 7.315 1.00 69.75 182 LEU A CA 1
ATOM 1487 C C . LEU A 1 182 ? 6.627 -16.750 8.436 1.00 69.75 182 LEU A C 1
ATOM 1489 O O . LEU A 1 182 ? 5.434 -16.572 8.178 1.00 69.75 182 LEU A O 1
ATOM 1493 N N . THR A 1 183 ? 7.082 -16.875 9.688 1.00 71.38 183 THR A N 1
ATOM 1494 C CA . THR A 1 183 ? 6.239 -16.642 10.877 1.00 71.38 183 THR A CA 1
ATOM 1495 C C . THR A 1 183 ? 5.856 -15.165 10.993 1.00 71.38 183 THR A C 1
ATOM 1497 O O . THR A 1 183 ? 6.504 -14.315 10.382 1.00 71.38 183 THR A O 1
ATOM 1500 N N . SER A 1 184 ? 4.848 -14.820 11.803 1.00 70.62 184 SER A N 1
ATOM 1501 C CA . SER A 1 184 ? 4.463 -13.416 12.043 1.00 70.62 184 SER A CA 1
ATOM 1502 C C . SER A 1 184 ? 5.643 -12.547 12.490 1.00 70.62 184 SER A C 1
ATOM 1504 O O . SER A 1 184 ? 5.809 -11.428 12.006 1.00 70.62 184 SER A O 1
ATOM 1506 N N . GLU A 1 185 ? 6.481 -13.061 13.392 1.00 70.00 185 GLU A N 1
ATOM 1507 C CA . GLU A 1 185 ? 7.644 -12.351 13.928 1.00 70.00 185 GLU A CA 1
ATOM 1508 C C . GLU A 1 185 ? 8.731 -12.182 12.868 1.00 70.00 185 GLU A C 1
ATOM 1510 O O . GLU A 1 185 ? 9.244 -11.078 12.660 1.00 70.00 185 GLU A O 1
ATOM 1515 N N . SER A 1 186 ? 9.051 -13.271 12.162 1.00 66.19 186 SER A N 1
ATOM 1516 C CA . SER A 1 186 ? 10.006 -13.236 11.063 1.00 66.19 186 SER A CA 1
ATOM 1517 C C . SER A 1 186 ? 9.523 -12.323 9.953 1.00 66.19 186 SER A C 1
ATOM 1519 O O . SER A 1 186 ? 10.328 -11.613 9.387 1.00 66.19 186 SER A O 1
ATOM 1521 N N . ARG A 1 187 ? 8.224 -12.224 9.678 1.00 70.00 187 ARG A N 1
ATOM 1522 C CA . ARG A 1 187 ? 7.691 -11.381 8.604 1.00 70.00 187 ARG A CA 1
ATOM 1523 C C . ARG A 1 187 ? 7.916 -9.882 8.855 1.00 70.00 187 ARG A C 1
ATOM 1525 O O . ARG A 1 187 ? 8.196 -9.149 7.911 1.00 70.00 187 ARG A O 1
ATOM 1532 N N . ILE A 1 188 ? 7.911 -9.416 10.107 1.00 64.56 188 ILE A N 1
ATOM 1533 C CA . ILE A 1 188 ? 8.287 -8.021 10.426 1.00 64.56 188 ILE A CA 1
ATOM 1534 C C . ILE A 1 188 ? 9.770 -7.756 10.132 1.00 64.56 188 ILE A C 1
ATOM 1536 O O . ILE A 1 188 ? 10.130 -6.678 9.668 1.00 64.56 188 ILE A O 1
ATOM 1540 N N . ARG A 1 189 ? 10.650 -8.719 10.414 1.00 59.72 189 ARG A N 1
ATOM 1541 C CA . ARG A 1 189 ? 12.102 -8.565 10.223 1.00 59.72 189 ARG A CA 1
ATOM 1542 C C . ARG A 1 189 ? 12.546 -8.866 8.785 1.00 59.72 189 ARG A C 1
ATOM 1544 O O . ARG A 1 189 ? 13.426 -8.195 8.249 1.00 59.72 189 ARG A O 1
ATOM 1551 N N . ASP A 1 190 ? 11.910 -9.866 8.192 1.00 55.03 190 ASP A N 1
ATOM 1552 C CA . ASP A 1 190 ? 12.330 -10.641 7.028 1.00 55.03 190 ASP A CA 1
ATOM 1553 C C . ASP A 1 190 ? 11.314 -10.575 5.884 1.00 55.03 190 ASP A C 1
ATOM 1555 O O . ASP A 1 190 ? 11.559 -11.196 4.875 1.00 55.03 190 ASP A O 1
ATOM 1559 N N . ALA A 1 191 ? 10.179 -9.886 5.976 1.00 55.19 191 ALA A N 1
ATOM 1560 C CA . ALA A 1 191 ? 9.376 -9.536 4.790 1.00 55.19 191 ALA A CA 1
ATOM 1561 C C . ALA A 1 191 ? 9.242 -8.023 4.670 1.00 55.19 191 ALA A C 1
ATOM 1563 O O . ALA A 1 191 ? 9.367 -7.473 3.587 1.00 55.19 191 ALA A O 1
ATOM 1564 N N . LEU A 1 192 ? 9.099 -7.339 5.806 1.00 60.97 192 LEU A N 1
ATOM 1565 C CA . LEU A 1 192 ? 9.057 -5.890 5.875 1.00 60.97 192 LEU A CA 1
ATOM 1566 C C . LEU A 1 192 ? 10.460 -5.251 5.814 1.00 60.97 192 LEU A C 1
ATOM 1568 O O . LEU A 1 192 ? 10.947 -4.720 6.810 1.00 60.97 192 LEU A O 1
ATOM 1572 N N . LYS A 1 193 ? 11.148 -5.273 4.660 1.00 57.03 193 LYS A N 1
ATOM 1573 C CA . LYS A 1 193 ? 12.481 -4.630 4.520 1.00 57.03 193 LYS A CA 1
ATOM 1574 C C . LYS A 1 193 ? 12.433 -3.100 4.391 1.00 57.03 193 LYS A C 1
ATOM 1576 O O . LYS A 1 193 ? 11.393 -2.526 4.103 1.00 57.03 193 LYS A O 1
ATOM 1581 N N . LEU A 1 194 ? 13.585 -2.464 4.676 1.00 45.00 194 LEU A N 1
ATOM 1582 C CA . LEU A 1 194 ? 14.019 -1.047 4.577 1.00 45.00 194 LEU A CA 1
ATOM 1583 C C . LEU A 1 194 ? 12.942 0.056 4.579 1.00 45.00 194 LEU A C 1
ATOM 1585 O O . LEU A 1 194 ? 12.943 0.896 5.478 1.00 45.00 194 LEU A O 1
ATOM 1589 N N . LEU A 1 195 ? 12.032 0.075 3.610 1.00 51.28 195 LEU A N 1
ATOM 1590 C CA . LEU A 1 195 ? 10.928 1.030 3.556 1.00 51.28 195 LEU A CA 1
ATOM 1591 C C . LEU A 1 195 ? 9.717 0.599 4.400 1.00 51.28 195 LEU A C 1
ATOM 1593 O O . LEU A 1 195 ? 9.141 1.455 5.065 1.00 51.28 195 LEU A O 1
ATOM 1597 N N . GLN A 1 196 ? 9.398 -0.698 4.478 1.00 54.34 196 GLN A N 1
ATOM 1598 C CA . GLN A 1 196 ? 8.412 -1.254 5.414 1.00 54.34 196 GLN A CA 1
ATOM 1599 C C . GLN A 1 196 ? 8.935 -1.296 6.863 1.00 54.34 196 GLN A C 1
ATOM 1601 O O . GLN A 1 196 ? 8.151 -1.125 7.793 1.00 54.34 196 GLN A O 1
ATOM 1606 N N . ARG A 1 197 ? 10.256 -1.420 7.073 1.00 57.00 197 ARG A N 1
ATOM 1607 C CA . ARG A 1 197 ? 10.878 -1.306 8.408 1.00 57.00 197 ARG A CA 1
ATOM 1608 C C . ARG A 1 197 ? 10.933 0.138 8.914 1.00 57.00 197 ARG A C 1
ATOM 1610 O O . ARG A 1 197 ? 10.522 0.397 10.035 1.00 57.00 197 ARG A O 1
ATOM 1617 N N . LYS A 1 198 ? 11.363 1.100 8.083 1.00 56.72 198 LYS A N 1
ATOM 1618 C CA . LYS A 1 198 ? 11.289 2.535 8.436 1.00 56.72 198 LYS A CA 1
ATOM 1619 C C . LYS A 1 198 ? 9.847 2.994 8.628 1.00 56.72 198 LYS A C 1
ATOM 1621 O O . LYS A 1 198 ? 9.580 3.786 9.525 1.00 56.72 198 LYS A O 1
ATOM 1626 N N . LEU A 1 199 ? 8.927 2.479 7.809 1.00 59.25 199 LEU A N 1
ATOM 1627 C CA . LEU A 1 199 ? 7.489 2.568 8.042 1.00 59.25 199 LEU A CA 1
ATOM 1628 C C . LEU A 1 199 ? 7.195 2.045 9.450 1.00 59.25 199 LEU A C 1
ATOM 1630 O O . LEU A 1 199 ? 6.759 2.843 10.265 1.00 59.25 199 LEU A O 1
ATOM 1634 N N . TRP A 1 200 ? 7.511 0.787 9.774 1.00 60.59 200 TRP A N 1
ATOM 1635 C CA . TRP A 1 200 ? 7.270 0.170 11.088 1.00 60.59 200 TRP A CA 1
ATOM 1636 C C . TRP A 1 200 ? 7.809 0.987 12.277 1.00 60.59 200 TRP A C 1
ATOM 1638 O O . TRP A 1 200 ? 7.130 1.134 13.297 1.00 60.59 200 TRP A O 1
ATOM 1648 N N . ASP A 1 201 ? 8.994 1.578 12.136 1.00 63.88 201 ASP A N 1
ATOM 1649 C CA . ASP A 1 201 ? 9.581 2.463 13.145 1.00 63.88 201 ASP A CA 1
ATOM 1650 C C . ASP A 1 201 ? 8.790 3.783 13.272 1.00 63.88 201 ASP A C 1
ATOM 1652 O O . ASP A 1 201 ? 8.560 4.268 14.379 1.00 63.88 201 ASP A O 1
ATOM 1656 N N . GLN A 1 202 ? 8.271 4.331 12.164 1.00 59.84 202 GLN A N 1
ATOM 1657 C CA . GLN A 1 202 ? 7.311 5.449 12.167 1.00 59.84 202 GLN A CA 1
ATOM 1658 C C . GLN A 1 202 ? 5.899 5.048 12.647 1.00 59.84 202 GLN A C 1
ATOM 1660 O O . GLN A 1 202 ? 5.099 5.925 13.000 1.00 59.84 202 GLN A O 1
ATOM 1665 N N . LEU A 1 203 ? 5.582 3.749 12.643 1.00 61.50 203 LEU A N 1
ATOM 1666 C CA . LEU A 1 203 ? 4.285 3.182 13.012 1.00 61.50 203 LEU A CA 1
ATOM 1667 C C . LEU A 1 203 ? 4.126 2.950 14.525 1.00 61.50 203 LEU A C 1
ATOM 1669 O O . LEU A 1 203 ? 2.993 2.798 14.978 1.00 61.50 203 LEU A O 1
ATOM 1673 N N . HIS A 1 204 ? 5.210 2.939 15.310 1.00 61.00 204 HIS A N 1
ATOM 1674 C CA . HIS A 1 204 ? 5.169 2.614 16.743 1.00 61.00 204 HIS A CA 1
ATOM 1675 C C . HIS A 1 204 ? 4.303 3.566 17.598 1.00 61.00 204 HIS A C 1
ATOM 1677 O O . HIS A 1 204 ? 4.087 4.720 17.212 1.00 61.00 204 HIS A O 1
ATOM 1683 N N . PRO A 1 205 ? 3.822 3.129 18.786 1.00 54.34 205 PRO A N 1
ATOM 1684 C CA . PRO A 1 205 ? 3.135 4.001 19.743 1.00 54.34 205 PRO A CA 1
ATOM 1685 C C . PRO A 1 205 ? 4.011 5.210 20.110 1.00 54.34 205 PRO A C 1
ATOM 1687 O O . PRO A 1 205 ? 5.131 5.044 20.581 1.00 54.34 205 PRO A O 1
ATOM 1690 N N . GLY A 1 206 ? 3.509 6.424 19.861 1.00 58.81 206 GLY A N 1
ATOM 1691 C CA . GLY A 1 206 ? 4.271 7.679 19.988 1.00 58.81 206 GLY A CA 1
ATOM 1692 C C . GLY A 1 206 ? 4.844 8.213 18.666 1.00 58.81 206 GLY A C 1
ATOM 1693 O O . GLY A 1 206 ? 5.234 9.375 18.592 1.00 58.81 206 GLY A O 1
ATOM 1694 N N . GLY A 1 207 ? 4.832 7.402 17.605 1.00 64.44 207 GLY A N 1
ATOM 1695 C CA . GLY A 1 207 ? 5.132 7.817 16.237 1.00 64.44 207 GLY A CA 1
ATOM 1696 C C . GLY A 1 207 ? 3.985 8.594 15.581 1.00 64.44 207 GLY A C 1
ATOM 1697 O O . GLY A 1 207 ? 2.850 8.616 16.062 1.00 64.44 207 GLY A O 1
ATOM 1698 N N . ARG A 1 208 ? 4.275 9.213 14.429 1.00 66.25 208 ARG A N 1
ATOM 1699 C CA . ARG A 1 208 ? 3.359 10.119 13.704 1.00 66.25 208 ARG A CA 1
ATOM 1700 C C . ARG A 1 208 ? 2.027 9.467 13.305 1.00 66.25 208 ARG A C 1
ATOM 1702 O O . ARG A 1 208 ? 1.046 10.183 13.115 1.00 66.25 208 ARG A O 1
ATOM 1709 N N . PHE A 1 209 ? 1.987 8.140 13.157 1.00 69.12 209 PHE A N 1
ATOM 1710 C CA . PHE A 1 209 ? 0.812 7.415 12.653 1.00 69.12 209 PHE A CA 1
ATOM 1711 C C . PHE A 1 209 ? 0.057 6.613 13.711 1.00 69.12 209 PHE A C 1
ATOM 1713 O O . PHE A 1 209 ? -1.106 6.292 13.476 1.00 69.12 209 PHE A O 1
ATOM 1720 N N . ASN A 1 210 ? 0.679 6.338 14.868 1.00 81.12 210 ASN A N 1
ATOM 1721 C CA . ASN A 1 210 ? 0.095 5.565 15.971 1.00 81.12 210 ASN A CA 1
ATOM 1722 C C . ASN A 1 210 ? -0.608 4.286 15.470 1.00 81.12 210 ASN A C 1
ATOM 1724 O O . ASN A 1 210 ? -1.810 4.105 15.678 1.00 81.12 210 ASN A O 1
ATOM 1728 N N . ILE A 1 211 ? 0.116 3.430 14.747 1.00 82.12 211 ILE A N 1
ATOM 1729 C CA . ILE A 1 211 ? -0.453 2.179 14.245 1.00 82.12 211 ILE A CA 1
ATOM 1730 C C . ILE A 1 211 ? -0.516 1.167 15.385 1.00 82.12 211 ILE A C 1
ATOM 1732 O O . ILE A 1 211 ? 0.423 1.036 16.171 1.00 82.12 211 ILE A O 1
ATOM 1736 N N . LYS A 1 212 ? -1.644 0.470 15.490 1.00 85.31 212 LYS A N 1
ATOM 1737 C CA . LYS A 1 212 ? -1.917 -0.506 16.547 1.00 85.31 212 LYS A CA 1
ATOM 1738 C C . LYS A 1 212 ? -1.532 -1.916 16.133 1.00 85.31 212 LYS A C 1
ATOM 1740 O O . LYS A 1 212 ? -0.855 -2.596 16.901 1.00 85.31 212 LYS A O 1
ATOM 1745 N N . ALA A 1 213 ? -1.897 -2.326 14.926 1.00 86.50 213 ALA A N 1
ATOM 1746 C CA . ALA A 1 213 ? -1.397 -3.544 14.320 1.00 86.50 213 ALA A CA 1
ATOM 1747 C C . ALA A 1 213 ? -1.176 -3.380 12.815 1.00 86.50 213 ALA A C 1
ATOM 1749 O O . ALA A 1 213 ? -1.687 -2.465 12.161 1.00 86.50 213 ALA A O 1
ATOM 1750 N N . VAL A 1 214 ? -0.385 -4.305 12.277 1.00 86.50 214 VAL A N 1
ATOM 1751 C CA . VAL A 1 214 ? -0.212 -4.482 10.840 1.00 86.50 214 VAL A CA 1
ATOM 1752 C C . VAL A 1 214 ? -0.746 -5.853 10.468 1.00 86.50 214 VAL A C 1
ATOM 1754 O O . VAL A 1 214 ? -0.414 -6.853 11.101 1.00 86.50 214 VAL A O 1
ATOM 1757 N N . TRP A 1 215 ? -1.560 -5.880 9.430 1.00 91.12 215 TRP A N 1
ATOM 1758 C CA . TRP A 1 215 ? -2.158 -7.061 8.838 1.00 91.12 215 TRP A CA 1
ATOM 1759 C C . TRP A 1 215 ? -1.486 -7.286 7.498 1.00 91.12 215 TRP A C 1
ATOM 1761 O O . TRP A 1 215 ? -1.519 -6.402 6.645 1.00 91.12 215 TRP A O 1
ATOM 1771 N N . TYR A 1 216 ? -0.855 -8.438 7.314 1.00 88.69 216 TYR A N 1
ATOM 1772 C CA . TYR A 1 216 ? -0.086 -8.733 6.112 1.00 88.69 216 TYR A CA 1
ATOM 1773 C C . TYR A 1 216 ? -0.651 -9.968 5.417 1.00 88.69 216 TYR A C 1
ATOM 1775 O O . TYR A 1 216 ? -0.870 -11.004 6.046 1.00 88.69 216 TYR A O 1
ATOM 1783 N N . GLN A 1 217 ? -0.919 -9.847 4.124 1.00 89.75 217 GLN A N 1
ATOM 1784 C CA . GLN A 1 217 ? -1.466 -10.926 3.314 1.00 89.75 217 GLN A CA 1
ATOM 1785 C C . GLN A 1 217 ? -0.440 -12.064 3.148 1.00 89.75 217 GLN A C 1
ATOM 1787 O O . GLN A 1 217 ? 0.756 -11.817 3.043 1.00 89.75 217 GLN A O 1
ATOM 1792 N N . THR A 1 218 ? -0.881 -13.323 3.121 1.00 84.56 218 THR A N 1
ATOM 1793 C CA . THR A 1 218 ? 0.035 -14.474 2.957 1.00 84.56 218 THR A CA 1
ATOM 1794 C C . THR A 1 218 ? -0.321 -15.405 1.801 1.00 84.56 218 THR A C 1
ATOM 1796 O O . THR A 1 218 ? 0.256 -16.480 1.688 1.00 84.56 218 THR A O 1
ATOM 1799 N N . ASP A 1 219 ? -1.297 -15.039 0.975 1.00 86.75 219 ASP A N 1
ATOM 1800 C CA . ASP A 1 219 ? -1.747 -15.846 -0.158 1.00 86.75 219 ASP A CA 1
ATOM 1801 C C . ASP A 1 219 ? -0.786 -15.698 -1.358 1.00 86.75 219 ASP A C 1
ATOM 1803 O O . ASP A 1 219 ? -0.639 -14.645 -1.974 1.00 86.75 219 ASP A O 1
ATOM 1807 N N . THR A 1 220 ? -0.099 -16.780 -1.698 1.00 83.12 220 THR A N 1
ATOM 1808 C CA . THR A 1 220 ? 0.960 -16.787 -2.715 1.00 83.12 220 THR A CA 1
ATOM 1809 C C . THR A 1 220 ? 0.448 -17.091 -4.123 1.00 83.12 220 THR A C 1
ATOM 1811 O O . THR A 1 220 ? 1.245 -17.274 -5.041 1.00 83.12 220 THR A O 1
ATOM 1814 N N . ARG A 1 221 ? -0.874 -17.157 -4.344 1.00 86.94 221 ARG A N 1
ATOM 1815 C CA . ARG A 1 221 ? -1.461 -17.549 -5.642 1.00 86.94 221 ARG A CA 1
ATOM 1816 C C . ARG A 1 221 ? -1.056 -16.664 -6.828 1.00 86.94 221 ARG A C 1
ATOM 1818 O O . ARG A 1 221 ? -1.229 -17.077 -7.969 1.00 86.94 221 ARG A O 1
ATOM 1825 N N . TRP A 1 222 ? -0.594 -15.443 -6.565 1.00 80.88 222 TRP A N 1
ATOM 1826 C CA . TRP A 1 222 ? -0.172 -14.477 -7.586 1.00 80.88 222 TRP A CA 1
ATOM 1827 C C . TRP A 1 222 ? 1.346 -14.310 -7.659 1.00 80.88 222 TRP A C 1
ATOM 1829 O O . TRP A 1 222 ? 1.829 -13.494 -8.444 1.00 80.88 222 TRP A O 1
ATOM 1839 N N . SER A 1 223 ? 2.091 -15.063 -6.848 1.00 80.19 223 SER A N 1
ATOM 1840 C CA . SER A 1 223 ? 3.519 -14.842 -6.699 1.00 80.19 223 SER A CA 1
ATOM 1841 C C . SER A 1 223 ? 4.317 -15.361 -7.895 1.00 80.19 223 SER A C 1
ATOM 1843 O O . SER A 1 223 ? 4.013 -16.416 -8.451 1.00 80.19 223 SER A O 1
ATOM 1845 N N . GLY A 1 224 ? 5.364 -14.633 -8.282 1.00 70.56 224 GLY A N 1
ATOM 1846 C CA . GLY A 1 224 ? 6.278 -14.994 -9.365 1.00 70.56 224 GLY A CA 1
ATOM 1847 C C . GLY A 1 224 ? 5.718 -14.785 -10.775 1.00 70.56 224 GLY A C 1
ATOM 1848 O O . GLY A 1 224 ? 6.357 -15.195 -11.739 1.00 70.56 224 GLY A O 1
ATOM 1849 N N . ALA A 1 225 ? 4.553 -14.142 -10.915 1.00 75.12 225 ALA A N 1
ATOM 1850 C CA . ALA A 1 225 ? 3.906 -13.926 -12.210 1.00 75.12 225 ALA A CA 1
ATOM 1851 C C . ALA A 1 225 ? 4.468 -12.731 -13.007 1.00 75.12 225 ALA A C 1
ATOM 1853 O O . ALA A 1 225 ? 4.063 -12.536 -14.146 1.00 75.12 225 ALA A O 1
ATOM 1854 N N . ASP A 1 226 ? 5.355 -11.916 -12.418 1.00 74.25 226 ASP A N 1
ATOM 1855 C CA . ASP A 1 226 ? 5.850 -10.643 -12.989 1.00 74.25 226 ASP A CA 1
ATOM 1856 C C . ASP A 1 226 ? 4.722 -9.640 -13.330 1.00 74.25 226 ASP A C 1
ATOM 1858 O O . ASP A 1 226 ? 4.841 -8.768 -14.187 1.00 74.25 226 ASP A O 1
ATOM 1862 N N . LEU A 1 227 ? 3.593 -9.764 -12.624 1.00 84.19 227 LEU A N 1
ATOM 1863 C CA . LEU A 1 227 ? 2.368 -8.978 -12.812 1.00 84.19 227 LEU A CA 1
ATOM 1864 C C . LEU A 1 227 ? 2.021 -8.147 -11.569 1.00 84.19 227 LEU A C 1
ATOM 1866 O O . LEU A 1 227 ? 0.854 -7.820 -11.335 1.00 84.19 227 LEU A O 1
ATOM 1870 N N . CYS A 1 228 ? 3.022 -7.790 -10.760 1.00 86.75 228 CYS A N 1
ATOM 1871 C CA . CYS A 1 228 ? 2.811 -7.144 -9.465 1.00 86.75 228 CYS A CA 1
ATOM 1872 C C . CYS A 1 228 ? 2.051 -5.813 -9.570 1.00 86.75 228 CYS A C 1
ATOM 1874 O O . CYS A 1 228 ? 1.130 -5.554 -8.789 1.00 86.75 228 CYS A O 1
ATOM 1876 N N . LEU A 1 229 ? 2.358 -4.998 -10.587 1.00 89.06 229 LEU A N 1
ATOM 1877 C CA . LEU A 1 229 ? 1.643 -3.751 -10.868 1.00 89.06 229 LEU A CA 1
ATOM 1878 C C . LEU A 1 229 ? 0.181 -4.017 -11.228 1.00 89.06 229 LEU A C 1
ATOM 1880 O O . LEU A 1 229 ? -0.720 -3.438 -10.620 1.00 89.06 229 LEU A O 1
ATOM 1884 N N . THR A 1 230 ? -0.044 -4.908 -12.192 1.00 92.00 230 THR A N 1
ATOM 1885 C CA . THR A 1 230 ? -1.373 -5.273 -12.689 1.00 92.00 230 THR A CA 1
ATOM 1886 C C . THR A 1 230 ? -2.259 -5.762 -11.549 1.00 92.00 230 THR A C 1
ATOM 1888 O O . THR A 1 230 ? -3.364 -5.254 -11.356 1.00 92.00 230 THR A O 1
ATOM 1891 N N . HIS A 1 231 ? -1.759 -6.703 -10.746 1.00 93.44 231 HIS A N 1
ATOM 1892 C CA . HIS A 1 231 ? -2.511 -7.272 -9.635 1.00 93.44 231 HIS A CA 1
ATOM 1893 C C . HIS A 1 231 ? -2.740 -6.265 -8.505 1.00 93.44 231 HIS A C 1
ATOM 1895 O O . HIS A 1 231 ? -3.838 -6.211 -7.952 1.00 93.44 231 HIS A O 1
ATOM 1901 N N . SER A 1 232 ? -1.767 -5.401 -8.211 1.00 93.88 232 SER A N 1
ATOM 1902 C CA . SER A 1 232 ? -1.948 -4.332 -7.224 1.00 93.88 232 SER A CA 1
ATOM 1903 C C . SER A 1 232 ? -3.005 -3.316 -7.649 1.00 93.88 232 SER A C 1
ATOM 1905 O O . SER A 1 232 ? -3.834 -2.906 -6.838 1.00 93.88 232 SER A O 1
ATOM 1907 N N . LEU A 1 233 ? -3.040 -2.931 -8.924 1.00 95.12 233 LEU A N 1
ATOM 1908 C CA . LEU A 1 233 ? -4.065 -2.027 -9.445 1.00 95.12 233 LEU A CA 1
ATOM 1909 C C . LEU A 1 233 ? -5.454 -2.679 -9.474 1.00 95.12 233 LEU A C 1
ATOM 1911 O O . LEU A 1 233 ? -6.425 -2.041 -9.068 1.00 95.12 233 LEU A O 1
ATOM 1915 N N . GLN A 1 234 ? -5.550 -3.958 -9.847 1.00 95.31 234 GLN A N 1
ATOM 1916 C CA . GLN A 1 234 ? -6.791 -4.731 -9.710 1.00 95.31 234 GLN A CA 1
ATOM 1917 C C . GLN A 1 234 ? -7.262 -4.765 -8.252 1.00 95.31 234 GLN A C 1
ATOM 1919 O O . GLN A 1 234 ? -8.449 -4.573 -7.977 1.00 95.31 234 GLN A O 1
ATOM 1924 N N . LYS A 1 235 ? -6.335 -4.935 -7.301 1.00 96.19 235 LYS A N 1
ATOM 1925 C CA . LYS A 1 235 ? -6.662 -4.910 -5.876 1.00 96.19 235 LYS A CA 1
ATOM 1926 C C . LYS A 1 235 ? -7.155 -3.538 -5.415 1.00 96.19 235 LYS A C 1
ATOM 1928 O O . LYS A 1 235 ? -8.106 -3.468 -4.639 1.00 96.19 235 LYS A O 1
ATOM 1933 N N . MET A 1 236 ? -6.567 -2.449 -5.913 1.00 96.50 236 MET A N 1
ATOM 1934 C CA . MET A 1 236 ? -7.050 -1.087 -5.650 1.00 96.50 236 MET A CA 1
ATOM 1935 C C . MET A 1 236 ? -8.498 -0.897 -6.125 1.00 96.50 236 MET A C 1
ATOM 1937 O O . MET A 1 236 ? -9.312 -0.326 -5.397 1.00 96.50 236 MET A O 1
ATOM 1941 N N . GLU A 1 237 ? -8.841 -1.394 -7.317 1.00 95.75 237 GLU A N 1
ATOM 1942 C CA . GLU A 1 237 ? -10.214 -1.348 -7.833 1.00 95.75 237 GLU A CA 1
ATOM 1943 C C . GLU A 1 237 ? -11.178 -2.219 -7.018 1.00 95.75 237 GLU A C 1
ATOM 1945 O O . GLU A 1 237 ? -12.303 -1.798 -6.742 1.00 95.75 237 GLU A O 1
ATOM 1950 N N . GLU A 1 238 ? -10.750 -3.419 -6.618 1.00 95.81 238 GLU A N 1
ATOM 1951 C CA . GLU A 1 238 ? -11.522 -4.312 -5.751 1.00 95.81 238 GLU A CA 1
ATOM 1952 C C . GLU A 1 238 ? -11.843 -3.629 -4.415 1.00 95.81 238 GLU A C 1
ATOM 1954 O O . GLU A 1 238 ? -13.006 -3.593 -4.004 1.00 95.81 238 GLU A O 1
ATOM 1959 N N . ILE A 1 239 ? -10.841 -3.030 -3.764 1.00 96.75 239 ILE A N 1
ATOM 1960 C CA . ILE A 1 239 ? -11.002 -2.289 -2.507 1.00 96.75 239 ILE A CA 1
ATOM 1961 C C . ILE A 1 239 ? -11.961 -1.109 -2.700 1.00 96.75 239 ILE A C 1
ATOM 1963 O O . ILE A 1 239 ? -12.899 -0.947 -1.921 1.00 96.75 239 ILE A O 1
ATOM 1967 N N . ALA A 1 240 ? -11.785 -0.322 -3.765 1.00 95.44 240 ALA A N 1
ATOM 1968 C CA . ALA A 1 240 ? -12.643 0.824 -4.064 1.00 95.44 240 ALA A CA 1
ATOM 1969 C C . ALA A 1 240 ? -14.127 0.449 -4.246 1.00 95.44 240 ALA A C 1
ATOM 1971 O O . ALA A 1 240 ? -15.003 1.262 -3.937 1.00 95.44 240 ALA A O 1
ATOM 1972 N N . LYS A 1 241 ? -14.411 -0.765 -4.733 1.00 95.69 241 LYS A N 1
ATOM 1973 C CA . LYS A 1 241 ? -15.775 -1.288 -4.912 1.00 95.69 241 LYS A CA 1
ATOM 1974 C C . LYS A 1 241 ? -16.334 -1.926 -3.636 1.00 95.69 241 LYS A C 1
ATOM 1976 O O . LYS A 1 241 ? -17.512 -1.769 -3.341 1.00 95.69 241 LYS A O 1
ATOM 1981 N N . SER A 1 242 ? -15.511 -2.663 -2.890 1.00 95.62 242 SER A N 1
ATOM 1982 C CA . SER A 1 242 ? -15.996 -3.587 -1.852 1.00 95.62 242 SER A CA 1
ATOM 1983 C C . SER A 1 242 ? -15.871 -3.077 -0.416 1.00 95.62 242 SER A C 1
ATOM 1985 O O . SER A 1 242 ? -16.663 -3.480 0.440 1.00 95.62 242 SER A O 1
ATOM 1987 N N . TRP A 1 243 ? -14.896 -2.213 -0.125 1.00 96.56 243 TRP A N 1
ATOM 1988 C CA . TRP A 1 243 ? -14.650 -1.736 1.237 1.00 96.56 243 TRP A CA 1
ATOM 1989 C C . TRP A 1 243 ? -15.516 -0.527 1.558 1.00 96.56 243 TRP A C 1
ATOM 1991 O O . TRP A 1 243 ? -15.721 0.328 0.701 1.00 96.56 243 TRP A O 1
ATOM 2001 N N . ASP A 1 244 ? -15.994 -0.452 2.798 1.00 95.25 244 ASP A N 1
ATOM 2002 C CA . ASP A 1 244 ? -16.641 0.722 3.388 1.00 95.25 244 ASP A CA 1
ATOM 2003 C C . ASP A 1 244 ? -15.636 1.617 4.138 1.00 95.25 244 ASP A C 1
ATOM 2005 O O . ASP A 1 244 ? -14.533 1.184 4.480 1.00 95.25 244 ASP A O 1
ATOM 2009 N N . ASP A 1 245 ? -16.028 2.870 4.393 1.00 95.69 245 ASP A N 1
ATOM 2010 C CA . ASP A 1 245 ? -15.266 3.862 5.172 1.00 95.69 245 ASP A CA 1
ATOM 2011 C C . ASP A 1 245 ? -15.552 3.778 6.686 1.00 95.69 245 ASP A C 1
ATOM 2013 O O . ASP A 1 245 ? -15.476 4.778 7.400 1.00 95.69 245 ASP A O 1
ATOM 2017 N N . GLY A 1 246 ? -15.927 2.603 7.194 1.00 94.88 246 GLY A N 1
ATOM 2018 C CA . GLY A 1 246 ? -16.110 2.353 8.619 1.00 94.88 246 GLY A CA 1
ATOM 2019 C C . GLY A 1 246 ? -14.783 2.221 9.366 1.00 94.88 246 GLY A C 1
ATOM 2020 O O . GLY A 1 246 ? -13.735 1.911 8.787 1.00 94.88 246 GLY A O 1
ATOM 2021 N N . CYS A 1 247 ? -14.825 2.435 10.681 1.00 95.06 247 CYS A N 1
ATOM 2022 C CA . CYS A 1 247 ? -13.714 2.102 11.573 1.00 95.06 247 CYS A CA 1
ATOM 2023 C C . CYS A 1 247 ? -13.424 0.594 11.561 1.00 95.06 247 CYS A C 1
ATOM 2025 O O . CYS A 1 247 ? -14.247 -0.205 11.124 1.00 95.06 247 CYS A O 1
ATOM 2027 N N . PHE A 1 248 ? -12.241 0.211 12.030 1.00 95.44 248 PHE A N 1
ATOM 2028 C CA . PHE A 1 248 ? -11.845 -1.187 12.162 1.00 95.44 248 PHE A CA 1
ATOM 2029 C C . PHE A 1 248 ? -12.690 -1.899 13.223 1.00 95.44 248 PHE A C 1
ATOM 2031 O O . PHE A 1 248 ? -12.794 -1.409 14.342 1.00 95.44 248 PHE A O 1
ATOM 2038 N N . GLU A 1 249 ? -13.295 -3.037 12.902 1.00 91.25 249 GLU A N 1
ATOM 2039 C CA . GLU A 1 249 ? -14.277 -3.646 13.811 1.00 91.25 249 GLU A CA 1
ATOM 2040 C C . GLU A 1 249 ? -13.614 -4.480 14.916 1.00 91.25 249 GLU A C 1
ATOM 2042 O O . GLU A 1 249 ? -13.940 -4.301 16.087 1.00 91.25 249 GLU A O 1
ATOM 2047 N N . ALA A 1 250 ? -12.675 -5.359 14.551 1.00 89.81 250 ALA A N 1
ATOM 2048 C CA . ALA A 1 250 ? -11.855 -6.206 15.428 1.00 89.81 250 ALA A CA 1
ATOM 2049 C C . ALA A 1 250 ? -11.002 -7.149 14.554 1.00 89.81 250 ALA A C 1
ATOM 2051 O O . ALA A 1 250 ? -10.966 -7.021 13.333 1.00 89.81 250 ALA A O 1
ATOM 2052 N N . ASP A 1 251 ? -10.391 -8.174 15.151 1.00 88.00 251 ASP A N 1
ATOM 2053 C CA . ASP A 1 251 ? -9.700 -9.246 14.419 1.00 88.00 251 ASP A CA 1
ATOM 2054 C C . ASP A 1 251 ? -10.626 -10.027 13.450 1.00 88.00 251 ASP A C 1
ATOM 2056 O O . ASP A 1 251 ? -10.147 -10.735 12.568 1.00 88.00 251 ASP A O 1
ATOM 2060 N N . SER A 1 252 ? -11.951 -9.875 13.572 1.00 90.00 252 SER A N 1
ATOM 2061 C CA . SER A 1 252 ? -12.957 -10.421 12.649 1.00 90.00 252 SER A CA 1
ATOM 2062 C C . SER A 1 252 ? -13.290 -9.512 11.458 1.00 90.00 252 SER A C 1
ATOM 2064 O O . SER A 1 252 ? -14.167 -9.861 10.664 1.00 90.00 252 SER A O 1
ATOM 2066 N N . ASP A 1 253 ? -12.648 -8.347 11.337 1.00 95.19 253 ASP A N 1
ATOM 2067 C CA . ASP A 1 253 ? -12.929 -7.379 10.279 1.00 95.19 253 ASP A CA 1
ATOM 2068 C C . ASP A 1 253 ? -12.750 -8.021 8.895 1.00 95.19 253 ASP A C 1
ATOM 2070 O O . ASP A 1 253 ? -11.711 -8.596 8.552 1.00 95.19 253 ASP A O 1
ATOM 2074 N N . ARG A 1 254 ? -13.793 -7.925 8.066 1.00 95.56 254 ARG A N 1
ATOM 2075 C CA . ARG A 1 254 ? -13.827 -8.562 6.742 1.00 95.56 254 ARG A CA 1
ATOM 2076 C C . ARG A 1 254 ? -12.679 -8.122 5.830 1.00 95.56 254 ARG A C 1
ATOM 2078 O O . ARG A 1 254 ? -12.289 -8.885 4.948 1.00 95.56 254 ARG A O 1
ATOM 2085 N N . ARG A 1 255 ? -12.135 -6.918 6.039 1.00 95.81 255 ARG A N 1
ATOM 2086 C CA . ARG A 1 255 ? -11.066 -6.320 5.224 1.00 95.81 255 ARG A CA 1
ATOM 2087 C C . ARG A 1 255 ? -9.701 -6.965 5.466 1.00 95.81 255 ARG A C 1
ATOM 2089 O O . ARG A 1 255 ? -8.810 -6.796 4.639 1.00 95.81 255 ARG A O 1
ATOM 2096 N N . VAL A 1 256 ? -9.549 -7.725 6.553 1.00 95.06 256 VAL A N 1
ATOM 2097 C CA . VAL A 1 256 ? -8.314 -8.452 6.901 1.00 95.06 256 VAL A CA 1
ATOM 2098 C C . VAL A 1 256 ? -8.499 -9.972 6.896 1.00 95.06 256 VAL A C 1
ATOM 2100 O O . VAL A 1 256 ? -7.636 -10.715 7.359 1.00 95.06 256 VAL A O 1
ATOM 2103 N N . ARG A 1 257 ? -9.601 -10.483 6.331 1.00 92.94 257 ARG A N 1
ATOM 2104 C CA . ARG A 1 257 ? -9.802 -11.930 6.179 1.00 92.94 257 ARG A CA 1
ATOM 2105 C C . ARG A 1 257 ? -8.694 -12.532 5.306 1.00 92.94 257 ARG A C 1
ATOM 2107 O O . ARG A 1 257 ? -8.496 -12.102 4.174 1.00 92.94 257 ARG A O 1
ATOM 2114 N N . GLY A 1 258 ? -8.004 -13.548 5.826 1.00 89.56 258 GLY A N 1
ATOM 2115 C CA . GLY A 1 258 ? -6.860 -14.176 5.150 1.00 89.56 258 GLY A CA 1
ATOM 2116 C C . GLY A 1 258 ? -5.540 -13.410 5.305 1.00 89.56 258 GLY A C 1
ATOM 2117 O O . GLY A 1 258 ? -4.565 -13.738 4.633 1.00 89.56 258 GLY A O 1
ATOM 2118 N N . PHE A 1 259 ? -5.499 -12.397 6.174 1.00 92.00 259 PHE A N 1
ATOM 2119 C CA . PHE A 1 259 ? -4.277 -11.694 6.543 1.00 92.00 259 PHE A CA 1
ATOM 2120 C C . PHE A 1 259 ? -3.775 -12.208 7.888 1.00 92.00 259 PHE A C 1
ATOM 2122 O O . PHE A 1 259 ? -4.545 -12.538 8.789 1.00 92.00 259 PHE A O 1
ATOM 2129 N N . LEU A 1 260 ? -2.457 -12.221 8.029 1.00 90.19 260 LEU A N 1
ATOM 2130 C CA . LEU A 1 260 ? -1.776 -12.522 9.270 1.00 90.19 260 LEU A CA 1
ATOM 2131 C C . LEU A 1 260 ? -1.540 -11.226 10.042 1.00 90.19 260 LEU A C 1
ATOM 2133 O O . LEU A 1 260 ? -0.942 -10.279 9.521 1.00 90.19 260 LEU A O 1
ATOM 2137 N N . ARG A 1 261 ? -1.977 -11.187 11.301 1.00 90.31 261 ARG A N 1
ATOM 2138 C CA . ARG A 1 261 ? -1.621 -10.095 12.207 1.00 90.31 261 ARG A CA 1
ATOM 2139 C C . ARG A 1 261 ? -0.153 -10.216 12.604 1.00 90.31 261 ARG A C 1
ATOM 2141 O O . ARG A 1 261 ? 0.305 -11.270 13.052 1.00 90.31 261 ARG A O 1
ATOM 2148 N N . LEU A 1 262 ? 0.583 -9.126 12.435 1.00 84.06 262 LEU A N 1
ATOM 2149 C CA . LEU A 1 262 ? 1.986 -9.026 12.800 1.00 84.06 262 LEU A CA 1
ATOM 2150 C C . LEU A 1 262 ? 2.115 -8.443 14.210 1.00 84.06 262 LEU A C 1
ATOM 2152 O O . LEU A 1 262 ? 1.516 -7.411 14.522 1.00 84.06 262 LEU A O 1
ATOM 2156 N N . TYR A 1 263 ? 2.925 -9.088 15.047 1.00 71.69 263 TYR A N 1
ATOM 2157 C CA . TYR A 1 263 ? 3.174 -8.683 16.430 1.00 71.69 263 TYR A CA 1
ATOM 2158 C C . TYR A 1 263 ? 4.652 -8.377 16.636 1.00 71.69 263 TYR A C 1
ATOM 2160 O O . TYR A 1 263 ? 5.512 -9.150 16.216 1.00 71.69 263 TYR A O 1
ATOM 2168 N N . LYS A 1 264 ? 4.949 -7.283 17.342 1.00 60.12 264 LYS A N 1
ATOM 2169 C CA . LYS A 1 264 ? 6.272 -7.086 17.937 1.00 60.12 264 LYS A CA 1
ATOM 2170 C C . LYS A 1 264 ? 6.236 -7.649 19.352 1.00 60.12 264 LYS A C 1
ATOM 2172 O O . LYS A 1 264 ? 5.303 -7.340 20.089 1.00 60.12 264 LYS A O 1
ATOM 2177 N N . ARG A 1 265 ? 7.221 -8.475 19.693 1.00 53.56 265 ARG A N 1
ATOM 2178 C CA . ARG A 1 265 ? 7.509 -8.799 21.092 1.00 53.56 265 ARG A CA 1
ATOM 2179 C C . ARG A 1 265 ? 8.221 -7.632 21.758 1.00 53.56 265 ARG A C 1
ATOM 2181 O O . ARG A 1 265 ? 9.066 -7.008 21.074 1.00 53.56 265 ARG A O 1
#

Radius of gyration: 23.73 Å; chains: 1; bounding box: 51×79×69 Å

pLDDT: mean 73.24, std 17.55, range [34.84, 96.75]

Foldseek 3Di:
DDDDDDDDDDDDDDDDDPPPDDDDPVVVVVVVCVVPDDDQLDQDFALPDQLLSVLVNQVVQAFPFLAARDSAEAEDLDPVCLVCVCVVPVPDDPSNSVRYDHPVCQLPPDRPPFQKYKHKYKYQVVQFAQQQPQDPVVSHGPVVVPVDPCSDMAIWMKMWGAAPVNAATEMETGFQAQDADDDLACCLVRRCGDSNVSVVVQCDCVHPGVHDWYWYAHDNPRHPVSRRSSVRSVVSNVCSYPPHRDHQDPPPGPVRVRTDIHDDD

Secondary structure (DSSP, 8-state):
---------------------PPPHHHHHHHHHHHH----PPPP-STT--HHHHHHHHTT---TTSPEEPSSEEEESSHHHHHTHHHHHS---THHHHHEEEHHHHHH---SS-SEEEEEEEEEGGGT-----EETTTTEEGGG--SS---PEEEEEEEEEE-TTSS-EEEEEE-SSPPTT--HHHHHHHTS-HHHHHHHHHHSTTSTT-EEEEEEE---TTTTSS-HHHHHHHHHHHHHHH--SPPP--TT-GGGTTEEEE---

Sequence (265 aa):
MNPNIPSFFSQTWRKTPRKNLRPSWLTILNRIVNNNCRLLLPLPTTPFTPFSQIAAFLRTIRPQNNIYIHPRLLAFGSAEIRSNWKEWTGWTQKEDWDVTDTLGGFATVKRGEKNVLVALCTGYTVNWVSNNKYDPITETYAWQRTTDGDRKWHAYVIAFISNPAGKGKEMVVWDCDPEPNLTSESRIRDALKLLQRKLWDQLHPGGRFNIKAVWYQTDTRWSGADLCLTHSLQKMEEIAKSWDDGCFEADSDRRVRGFLRLYKR